Protein AF-A0AAW3BGH2-F1 (afdb_monomer_lite)

Secondary structure (DSSP, 8-state):
---HHHHHHHHHHHHHHT-SS--PPP-TTSSHHHHHTGGGTTSSS-----------GGGHHHHHHHHHHHHHHHT-----------HHHHHHHHHHHHHHHHHHHHHHHHHHHHHHHHHHHHHHHHHHHHHHHHHHHHHHHHHHHHHHHHHHHHHHHHHHHHHHHHHTT-GGG-SSS----EEEEEEEE-STTGGGT--EEEEEEEEPTTSPEEEEEEEEEEEE--S--S--S-GGGGTT--EEEEEEEEEEES--GGG-EEEEEEEEETT-TT--EEEPPPB-S-SS-EEEEEEEEEE-S--HHHHHHHHHS--EEEEEEEE--

pLDDT: mean 76.0, std 13.67, range [37.44, 95.5]

InterPro domains:
  IPR000008 C2 domain [PF00168] (246-311)
  IPR001752 Kinesin motor domain [PF00225] (1-76)
  IPR001752 Kinesin motor domain [PS50067] (1-76)
  IPR027417 P-loop containing nucleoside triphosphate hydrolase [SSF52540] (1-109)
  IPR027640 Kinesin-like protein [PTHR47968] (2-153)
  IPR035892 C2 domain superfamily [SSF49562] (239-303)
  IPR036961 Kinesin motor domain superfamily [G3DSA:3.40.850.10] (1-116)

Foldseek 3Di:
DDDPQVVLLQVQLQVQLPPPPDDDDRCLPSDPNSVVCVCVFQHADDDDDDQDADPDPVCVVVRVVSVVSVVSSVSTDYDHDPPDPPVVVVVVVVVVVVVVVVVVVVVVVVVVVVVVVVVVVVVVVVVVVVVVVVVVVVVVVVVVVVVVVVVVVVVVVVVVVVVVCVVVVVPPPPPDDDDFDKFKFKDFDFCQQVLQQDWDKDWTFTAGPVRDTDPKTWIKIKGWPDPDPDRHPDSQVCAFHKTKMKIWGFWMAQAPQQFQAFKKKKKFWPPDPVGDIDIFHTDGRDRTDTRGDMDMDMGGRDHPVNSVCRNPDTTMMMIIITGGD

Organism: NCBI:txid5678

Sequence (325 aa):
KINHSLLMLGRALNSFSERKGSDVFISLRESKLTRLLSESFGGNSKTWMLATVSPTAFNLTESISTMDYATNAMAITNKAKVNSMKSLELKELKAAVARLEKQLENLAIVRGAKELDVAGLQEERDALRLAVLTARSQDAASERLRSTLQHIQLGNIALRRRVEAAEKRMIWSLDNEASFLFYKGRCAISLRRVLRGEKRAYRLALLAENGQLTPSTLNVELFSLSKDVTARKDPMELVGQSIRFYLRVVGAEDLPPQFCRHSFCKLSLLFDQDNHYFTTSTAEDTTSPRWNLVKQFELPHLSPEVISHFSTHRLFTFEVFGFST

Structure (mmCIF, N/CA/C/O backbone):
data_AF-A0AAW3BGH2-F1
#
_entry.id   AF-A0AAW3BGH2-F1
#
loop_
_atom_site.group_PDB
_atom_site.id
_atom_site.type_symbol
_atom_site.label_atom_id
_atom_site.label_alt_id
_atom_site.label_comp_id
_atom_site.label_asym_id
_atom_site.label_entity_id
_atom_site.label_seq_id
_atom_site.pdbx_PDB_ins_code
_atom_site.Cartn_x
_atom_site.Cartn_y
_atom_site.Cartn_z
_atom_site.occupancy
_atom_site.B_iso_or_equiv
_atom_site.auth_seq_id
_atom_site.auth_comp_id
_atom_site.auth_asym_id
_atom_site.auth_atom_id
_atom_site.pdbx_PDB_model_num
ATOM 1 N N . LYS A 1 1 ? 3.049 -13.724 54.851 1.00 47.62 1 LYS A N 1
ATOM 2 C CA . LYS A 1 1 ? 2.869 -12.934 53.602 1.00 47.62 1 LYS A CA 1
ATOM 3 C C . LYS A 1 1 ? 1.390 -12.582 53.487 1.00 47.62 1 LYS A C 1
ATOM 5 O O . LYS A 1 1 ? 0.585 -13.498 53.550 1.00 47.62 1 LYS A O 1
ATOM 10 N N . ILE A 1 2 ? 1.039 -11.297 53.397 1.00 62.56 2 ILE A N 1
ATOM 11 C CA . ILE A 1 2 ? -0.362 -10.845 53.322 1.00 62.56 2 ILE A CA 1
ATOM 12 C C . ILE A 1 2 ? -0.905 -11.104 51.910 1.00 62.56 2 ILE A C 1
ATOM 14 O O . ILE A 1 2 ? -0.200 -10.879 50.926 1.00 62.56 2 ILE A O 1
ATOM 18 N N . ASN A 1 3 ? -2.151 -11.573 51.805 1.00 81.38 3 ASN A N 1
ATOM 19 C CA . ASN A 1 3 ? -2.836 -11.722 50.522 1.00 81.38 3 ASN A CA 1
ATOM 20 C C . ASN A 1 3 ? -3.002 -10.350 49.853 1.00 81.38 3 ASN A C 1
ATOM 22 O O . ASN A 1 3 ? -3.660 -9.462 50.393 1.00 81.38 3 ASN A O 1
ATOM 26 N N . HIS A 1 4 ? -2.445 -10.190 48.652 1.00 83.06 4 HIS A N 1
ATOM 27 C CA . HIS A 1 4 ? -2.524 -8.947 47.876 1.00 83.06 4 HIS A CA 1
ATOM 28 C C . HIS A 1 4 ? -3.973 -8.473 47.662 1.00 83.06 4 HIS A C 1
ATOM 30 O O . HIS A 1 4 ? -4.259 -7.283 47.745 1.00 83.06 4 HIS A O 1
ATOM 36 N N . SER A 1 5 ? -4.908 -9.404 47.459 1.00 84.50 5 SER A N 1
ATOM 37 C CA . SER A 1 5 ? -6.332 -9.097 47.301 1.00 84.50 5 SER A CA 1
ATOM 38 C C . SER A 1 5 ? -6.962 -8.471 48.547 1.00 84.50 5 SER A C 1
ATOM 40 O O . SER A 1 5 ? -7.752 -7.543 48.400 1.00 84.50 5 SER A O 1
ATOM 42 N N . LEU A 1 6 ? -6.603 -8.943 49.746 1.00 82.69 6 LEU A N 1
ATOM 43 C CA . LEU A 1 6 ? -7.091 -8.402 51.020 1.00 82.69 6 LEU A CA 1
ATOM 44 C C . LEU A 1 6 ? -6.461 -7.042 51.327 1.00 82.69 6 LEU A C 1
ATOM 46 O O . LEU A 1 6 ? -7.155 -6.133 51.764 1.00 82.69 6 LEU A O 1
ATOM 50 N N . LEU A 1 7 ? -5.173 -6.869 51.018 1.00 85.31 7 LEU A N 1
ATOM 51 C CA . LEU A 1 7 ? -4.505 -5.575 51.167 1.00 85.31 7 LEU A CA 1
ATOM 52 C C . LEU A 1 7 ? -5.162 -4.498 50.289 1.00 85.31 7 LEU A C 1
ATOM 54 O O . LEU A 1 7 ? -5.419 -3.390 50.757 1.00 85.31 7 LEU A O 1
ATOM 58 N N . MET A 1 8 ? -5.453 -4.825 49.025 1.00 85.75 8 MET A N 1
ATOM 59 C CA . MET A 1 8 ? -6.107 -3.889 48.105 1.00 85.75 8 MET A CA 1
ATOM 60 C C . MET A 1 8 ? -7.562 -3.622 48.472 1.00 85.75 8 MET A C 1
ATOM 62 O O . MET A 1 8 ? -8.031 -2.496 48.319 1.00 85.75 8 MET A O 1
ATOM 66 N N . LEU A 1 9 ? -8.262 -4.621 49.010 1.00 85.25 9 LEU A N 1
ATOM 67 C CA . LEU A 1 9 ? -9.594 -4.424 49.568 1.00 85.25 9 LEU A CA 1
ATOM 68 C C . LEU A 1 9 ? -9.549 -3.437 50.749 1.00 85.25 9 LEU A C 1
ATOM 70 O O . LEU A 1 9 ? -10.375 -2.533 50.799 1.00 85.25 9 LEU A O 1
ATOM 74 N N . GLY A 1 10 ? -8.555 -3.541 51.636 1.00 85.25 10 GLY A N 1
ATOM 75 C CA . GLY A 1 10 ? -8.441 -2.668 52.807 1.00 85.25 10 GLY A CA 1
ATOM 76 C C . GLY A 1 10 ? -8.136 -1.230 52.430 1.00 85.25 10 GLY A C 1
ATOM 77 O O . GLY A 1 10 ? -8.761 -0.302 52.933 1.00 85.25 10 GLY A O 1
ATOM 78 N N . ARG A 1 11 ? -7.237 -1.048 51.456 1.00 84.88 11 ARG A N 1
ATOM 79 C CA . ARG A 1 11 ? -6.970 0.264 50.857 1.00 84.88 11 ARG A CA 1
ATOM 80 C C . ARG A 1 11 ? -8.225 0.862 50.236 1.00 84.88 11 ARG A C 1
ATOM 82 O O . ARG A 1 11 ? -8.528 2.018 50.501 1.00 84.88 11 ARG A O 1
ATOM 89 N N . ALA A 1 12 ? -8.972 0.073 49.461 1.00 81.94 12 ALA A N 1
ATOM 90 C CA . ALA A 1 12 ? -10.212 0.534 48.854 1.00 81.94 12 ALA A CA 1
ATOM 91 C C . ALA A 1 12 ? -11.237 0.959 49.917 1.00 81.94 12 ALA A C 1
ATOM 93 O O . ALA A 1 12 ? -11.785 2.049 49.801 1.00 81.94 12 ALA A O 1
ATOM 94 N N . LEU A 1 13 ? -11.453 0.156 50.967 1.00 84.00 13 LEU A N 1
ATOM 95 C CA . LEU A 1 13 ? -12.382 0.479 52.058 1.00 84.00 13 LEU A CA 1
ATOM 96 C C . LEU A 1 13 ? -11.996 1.760 52.799 1.00 84.00 13 LEU A C 1
ATOM 98 O O . LEU A 1 13 ? -12.854 2.618 52.979 1.00 84.00 13 LEU A O 1
ATOM 102 N N . ASN A 1 14 ? -10.721 1.926 53.158 1.00 83.69 14 ASN A N 1
ATOM 103 C CA . ASN A 1 14 ? -10.240 3.138 53.829 1.00 83.69 14 ASN A CA 1
ATOM 104 C C . ASN A 1 14 ? -10.443 4.375 52.942 1.00 83.69 14 ASN A C 1
ATOM 106 O O . ASN A 1 14 ? -10.939 5.410 53.384 1.00 83.69 14 ASN A O 1
ATOM 110 N N . SER A 1 15 ? -10.147 4.246 51.646 1.00 82.06 15 SER A N 1
ATOM 111 C CA . SER A 1 15 ? -10.418 5.307 50.678 1.00 82.06 15 SER A CA 1
ATOM 112 C C . SER A 1 15 ? -11.913 5.582 50.493 1.00 82.06 15 SER A C 1
ATOM 114 O O . SER A 1 15 ? -12.271 6.694 50.119 1.00 82.06 15 SER A O 1
ATOM 116 N N . PHE A 1 16 ? -12.799 4.604 50.707 1.00 77.94 16 PHE A N 1
ATOM 117 C CA . PHE A 1 16 ? -14.246 4.824 50.678 1.00 77.94 16 PHE A CA 1
ATOM 118 C C . PHE A 1 16 ? -14.765 5.461 51.974 1.00 77.94 16 PHE A C 1
ATOM 120 O O . PHE A 1 16 ? -15.653 6.305 51.893 1.00 77.94 16 PHE A O 1
ATOM 127 N N . SER A 1 17 ? -14.213 5.123 53.143 1.00 75.88 17 SER A N 1
ATOM 128 C CA . SER A 1 17 ? -14.612 5.718 54.427 1.00 75.88 17 SER A CA 1
ATOM 129 C C . SER A 1 17 ? -14.167 7.176 54.575 1.00 75.88 17 SER A C 1
ATOM 131 O O . SER A 1 17 ? -14.874 7.983 55.175 1.00 75.88 17 SER A O 1
ATOM 133 N N . GLU A 1 18 ? -13.020 7.544 53.995 1.00 73.31 18 GLU A N 1
ATOM 134 C CA . GLU A 1 18 ? -12.507 8.924 54.000 1.00 73.31 18 GLU A CA 1
ATOM 135 C C . GLU A 1 18 ? -13.286 9.862 53.057 1.00 73.31 18 GLU A C 1
ATOM 137 O O . GLU A 1 18 ? -13.203 11.088 53.178 1.00 73.31 18 GLU A O 1
ATOM 142 N N . ARG A 1 19 ? -14.115 9.316 52.153 1.00 67.69 19 ARG A N 1
ATOM 143 C CA . ARG A 1 19 ? -14.983 10.091 51.254 1.00 67.69 19 ARG A CA 1
ATOM 144 C C . ARG A 1 19 ? -16.199 10.649 51.979 1.00 67.69 19 ARG A C 1
ATOM 146 O O . ARG A 1 19 ? -17.338 10.265 51.728 1.00 67.69 19 ARG A O 1
ATOM 153 N N . LYS A 1 20 ? -15.983 11.686 52.779 1.00 58.38 20 LYS A N 1
ATOM 154 C CA . LYS A 1 20 ? -17.044 12.632 53.153 1.00 58.38 20 LYS A CA 1
ATOM 155 C C . LYS A 1 20 ? -17.298 13.648 52.023 1.00 58.38 20 LYS A C 1
ATOM 157 O O . LYS A 1 20 ? -17.249 14.849 52.250 1.00 58.38 20 LYS A O 1
ATOM 162 N N . GLY A 1 21 ? -17.555 13.169 50.798 1.00 56.16 21 GLY A N 1
ATOM 163 C CA . GLY A 1 21 ? -18.112 13.996 49.714 1.00 56.16 21 GLY A CA 1
ATOM 164 C C . GLY A 1 21 ? -17.175 14.521 48.613 1.00 56.16 21 GLY A C 1
ATOM 165 O O . GLY A 1 21 ? -17.631 15.352 47.833 1.00 56.16 21 GLY A O 1
ATOM 166 N N . SER A 1 22 ? -15.923 14.058 48.485 1.00 55.47 22 SER A N 1
ATOM 167 C CA . SER A 1 22 ? -15.048 14.415 47.349 1.00 55.47 22 SER A CA 1
ATOM 168 C C . SER A 1 22 ? -14.809 13.250 46.377 1.00 55.47 22 SER A C 1
ATOM 170 O O . SER A 1 22 ? -14.721 12.078 46.762 1.00 55.47 22 SER A O 1
ATOM 172 N N . ASP A 1 23 ? -14.718 13.583 45.088 1.00 57.09 23 ASP A N 1
ATOM 173 C CA . ASP A 1 23 ? -14.563 12.643 43.974 1.00 57.09 23 ASP A CA 1
ATOM 174 C C . ASP A 1 23 ? -13.088 12.251 43.777 1.00 57.09 23 ASP A C 1
ATOM 176 O O . ASP A 1 23 ? -12.447 12.558 42.776 1.00 57.09 23 ASP A O 1
ATOM 180 N N . VAL A 1 24 ? 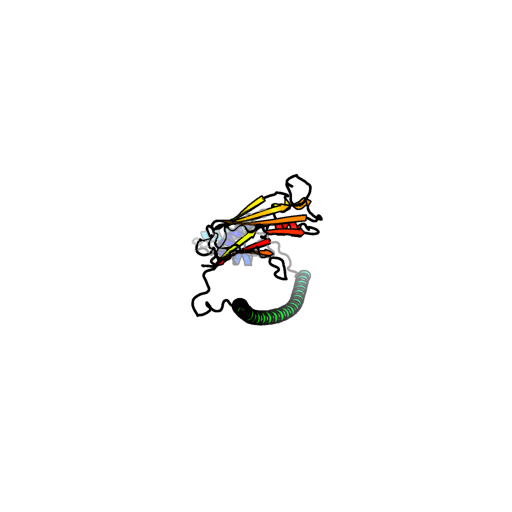-12.499 11.606 44.787 1.00 62.00 24 VAL A N 1
ATOM 181 C CA . VAL A 1 24 ? -11.188 10.953 44.633 1.00 62.00 24 VAL A CA 1
ATOM 182 C C . VAL A 1 24 ? -11.347 9.789 43.637 1.00 62.00 24 VAL A C 1
ATOM 184 O O . VAL A 1 24 ? -12.445 9.275 43.438 1.00 62.00 24 VAL A O 1
ATOM 187 N N . PHE A 1 25 ? -10.296 9.314 42.980 1.00 63.00 25 PHE A N 1
ATOM 188 C CA . PHE A 1 25 ? -10.361 8.098 42.158 1.00 63.00 25 PHE A CA 1
ATOM 189 C C . PHE A 1 25 ? -9.955 6.883 43.010 1.00 63.00 25 PHE A C 1
ATOM 191 O O . PHE A 1 25 ? -8.852 6.870 43.547 1.00 63.00 25 PHE A O 1
ATOM 198 N N . ILE A 1 26 ? -10.821 5.868 43.176 1.00 68.50 26 ILE A N 1
ATOM 199 C CA . ILE A 1 26 ? -10.426 4.588 43.806 1.00 68.50 26 ILE A CA 1
ATOM 200 C C . ILE A 1 26 ? -10.135 3.563 42.713 1.00 68.50 26 ILE A C 1
ATOM 202 O O . ILE A 1 26 ? -11.017 3.162 41.950 1.00 68.50 26 ILE A O 1
ATOM 206 N N . SER A 1 27 ? -8.902 3.067 42.704 1.00 69.69 27 SER A N 1
ATOM 207 C CA . SER A 1 27 ? -8.435 2.013 41.807 1.00 69.69 27 SER A CA 1
ATOM 208 C C . SER A 1 27 ? -8.930 0.621 42.232 1.00 69.69 27 SER A C 1
ATOM 210 O O . SER A 1 27 ? -8.155 -0.239 42.637 1.00 69.69 27 SER A O 1
ATOM 212 N N . LEU A 1 28 ? -10.221 0.322 42.047 1.00 77.12 28 LEU A N 1
ATOM 213 C CA . LEU A 1 28 ? -10.776 -1.036 42.244 1.00 77.12 28 LEU A CA 1
ATOM 214 C C . LEU A 1 28 ? -10.234 -2.082 41.243 1.00 77.12 28 LEU A C 1
ATOM 216 O O . LEU A 1 28 ? -10.571 -3.264 41.324 1.00 77.12 28 LEU A O 1
ATOM 220 N N . ARG A 1 29 ? -9.382 -1.666 40.297 1.00 81.69 29 ARG A N 1
ATOM 221 C CA . ARG A 1 29 ? -8.793 -2.510 39.247 1.00 81.69 29 ARG A CA 1
ATOM 222 C C . ARG A 1 29 ? -7.509 -3.231 39.664 1.00 81.69 29 ARG A C 1
ATOM 224 O O . ARG A 1 29 ? -7.077 -4.110 38.926 1.00 81.69 29 ARG A O 1
ATOM 231 N N . GLU A 1 30 ? -6.919 -2.885 40.808 1.00 80.06 30 GLU A N 1
ATOM 232 C CA . GLU A 1 30 ? -5.628 -3.441 41.248 1.00 80.06 30 GLU A CA 1
ATOM 233 C C . GLU A 1 30 ? -5.716 -4.915 41.680 1.00 80.06 30 GLU A C 1
ATOM 235 O O . GLU A 1 30 ? -4.726 -5.638 41.628 1.00 80.06 30 GLU A O 1
ATOM 240 N N . SER A 1 31 ? -6.909 -5.407 42.036 1.00 87.88 31 SER A N 1
ATOM 241 C CA . SER A 1 31 ? -7.157 -6.806 42.399 1.00 87.88 31 SER A CA 1
ATOM 242 C C . SER A 1 31 ? -8.369 -7.374 41.651 1.00 87.88 31 SER A C 1
ATOM 244 O O . SER A 1 31 ? -9.366 -6.693 41.410 1.00 87.88 31 SER A O 1
ATOM 246 N N . LYS A 1 32 ? -8.318 -8.669 41.303 1.00 87.00 32 LYS A N 1
ATOM 247 C CA . LYS A 1 32 ? -9.474 -9.383 40.724 1.00 87.00 32 LYS A CA 1
ATOM 248 C C . LYS A 1 32 ? -10.683 -9.353 41.667 1.00 87.00 32 LYS A C 1
ATOM 250 O O . LYS A 1 32 ? -11.806 -9.184 41.205 1.00 87.00 32 LYS A O 1
ATOM 255 N N . LEU A 1 33 ? -10.450 -9.477 42.977 1.00 86.62 33 LEU A N 1
ATOM 256 C CA . LEU A 1 33 ? -11.507 -9.487 43.993 1.00 86.62 33 LEU A CA 1
ATOM 257 C C . LEU A 1 33 ? -12.198 -8.121 44.085 1.00 86.62 33 LEU A C 1
ATOM 259 O O . LEU A 1 33 ? -13.421 -8.053 44.049 1.00 86.62 33 LEU A O 1
ATOM 263 N N . THR A 1 34 ? -11.427 -7.032 44.125 1.00 86.81 34 THR A N 1
ATOM 264 C CA . THR A 1 34 ? -11.969 -5.661 44.171 1.00 86.81 34 THR A CA 1
ATOM 265 C C . THR A 1 34 ? -12.701 -5.289 42.883 1.00 86.81 34 THR A C 1
ATOM 267 O O . THR A 1 34 ? -13.645 -4.508 42.923 1.00 86.81 34 THR A O 1
ATOM 270 N N . ARG A 1 35 ? -12.311 -5.884 41.746 1.00 87.75 35 ARG A N 1
ATOM 271 C CA . ARG A 1 35 ? -12.971 -5.683 40.451 1.00 87.75 35 ARG A CA 1
ATOM 272 C C . ARG A 1 35 ? -14.304 -6.418 40.349 1.00 87.75 35 ARG A C 1
ATOM 274 O O . ARG A 1 35 ? -15.233 -5.880 39.768 1.00 87.75 35 ARG A O 1
ATOM 281 N N . LEU A 1 36 ? -14.402 -7.624 40.904 1.00 88.00 36 LEU A N 1
ATOM 282 C CA . LEU A 1 36 ? -15.677 -8.344 40.989 1.00 88.00 36 LEU A CA 1
ATOM 283 C C . LEU A 1 36 ? -16.629 -7.679 41.987 1.00 88.00 36 LEU A C 1
ATOM 285 O O . LEU A 1 36 ? -17.826 -7.594 41.740 1.00 88.00 36 LEU A O 1
ATOM 289 N N . LEU A 1 37 ? -16.092 -7.169 43.095 1.00 87.31 37 LEU A N 1
ATOM 290 C CA . LEU A 1 37 ? -16.868 -6.497 44.134 1.00 87.31 37 LEU A CA 1
ATOM 291 C C . LEU A 1 37 ? -17.041 -4.994 43.889 1.00 87.31 37 LEU A C 1
ATOM 293 O O . LEU A 1 37 ? -17.489 -4.285 44.787 1.00 87.31 37 LEU A O 1
ATOM 297 N N . SER A 1 38 ? -16.722 -4.480 42.700 1.00 86.12 38 SER A N 1
ATOM 298 C CA . SER A 1 38 ? -16.773 -3.037 42.452 1.00 86.12 38 SER A CA 1
ATOM 299 C C . SER A 1 38 ? -18.175 -2.459 42.617 1.00 86.12 38 SER A C 1
ATOM 301 O O . SER A 1 38 ? -18.332 -1.341 43.089 1.00 86.12 38 SER A O 1
ATOM 303 N N . GLU A 1 39 ? -19.206 -3.235 42.281 1.00 85.75 39 GLU A N 1
ATOM 304 C CA . GLU A 1 39 ? -20.598 -2.829 42.497 1.00 85.75 39 GLU A CA 1
ATOM 305 C C . GLU A 1 39 ? -21.024 -2.918 43.968 1.00 85.75 39 GLU A C 1
ATOM 307 O O . GLU A 1 39 ? -21.989 -2.271 44.372 1.00 85.75 39 GLU A O 1
ATOM 312 N N . SER A 1 40 ? -20.294 -3.690 44.780 1.00 87.38 40 SER A N 1
ATOM 313 C CA . SER A 1 40 ? -20.575 -3.888 46.205 1.00 87.38 40 SER A CA 1
ATOM 314 C C . SER A 1 40 ? -20.071 -2.744 47.089 1.00 87.38 40 SER A C 1
ATOM 316 O O . SER A 1 40 ? -20.553 -2.628 48.215 1.00 87.38 40 SER A O 1
ATOM 318 N N . PHE A 1 41 ? -19.168 -1.892 46.588 1.00 81.56 41 PHE A N 1
ATOM 319 C CA . PHE A 1 41 ? -18.604 -0.740 47.303 1.00 81.56 41 PHE A CA 1
ATOM 320 C C . PHE A 1 41 ? -18.896 0.564 46.544 1.00 81.56 41 PHE A C 1
ATOM 322 O O . PHE A 1 41 ? -18.206 0.912 45.591 1.00 81.56 41 PHE A O 1
ATOM 329 N N . GLY A 1 42 ? -19.951 1.278 46.940 1.00 77.25 42 GLY A N 1
ATOM 330 C CA . GLY A 1 42 ? -20.396 2.534 46.322 1.00 77.25 42 GLY A CA 1
ATOM 331 C C . GLY A 1 42 ? -21.208 2.374 45.029 1.00 77.25 42 GLY A C 1
ATOM 332 O O . GLY A 1 42 ? -21.533 3.370 44.383 1.00 77.25 42 GLY A O 1
ATOM 333 N N . GLY A 1 43 ? -21.540 1.139 44.641 1.00 85.06 43 GLY A N 1
ATOM 334 C CA . GLY A 1 43 ? -22.245 0.819 43.401 1.00 85.06 43 GLY A CA 1
ATOM 335 C C . GLY A 1 43 ? -23.710 0.415 43.587 1.00 85.06 43 GLY A C 1
ATOM 336 O O . GLY A 1 43 ? -24.387 0.795 44.548 1.00 85.06 43 GLY A O 1
ATOM 337 N N . ASN A 1 44 ? -24.206 -0.355 42.618 1.00 88.31 44 ASN A N 1
ATOM 338 C CA . ASN A 1 44 ? -25.577 -0.845 42.558 1.00 88.31 44 ASN A CA 1
ATOM 339 C C . ASN A 1 44 ? -25.709 -2.244 43.191 1.00 88.31 44 ASN A C 1
ATOM 341 O O . ASN A 1 44 ? -25.921 -3.235 42.498 1.00 88.31 44 ASN A O 1
ATOM 345 N N . SER A 1 45 ? -25.568 -2.331 44.514 1.00 89.50 45 SER A N 1
ATOM 346 C CA . SER A 1 45 ? -25.719 -3.593 45.247 1.00 89.50 45 SER A CA 1
ATOM 347 C C . SER A 1 45 ? -26.159 -3.364 46.693 1.00 89.50 45 SER A C 1
ATOM 349 O O . SER A 1 45 ? -25.820 -2.349 47.308 1.00 89.50 45 SER A O 1
ATOM 351 N N . LYS A 1 46 ? -26.899 -4.326 47.254 1.00 90.44 46 LYS A N 1
ATOM 352 C CA . LYS A 1 46 ? -27.185 -4.404 48.693 1.00 90.44 46 LYS A CA 1
ATOM 353 C C . LYS A 1 46 ? -26.139 -5.306 49.346 1.00 90.44 46 LYS A C 1
ATOM 355 O O . LYS A 1 46 ? -26.268 -6.527 49.314 1.00 90.44 46 LYS A O 1
ATOM 360 N N . THR A 1 47 ? -25.109 -4.695 49.919 1.00 89.94 47 THR A N 1
ATOM 361 C CA . THR A 1 47 ? -23.943 -5.410 50.453 1.00 89.94 47 THR A CA 1
ATOM 362 C C . THR A 1 47 ? -24.050 -5.596 51.962 1.00 89.94 47 THR A C 1
ATOM 364 O O . THR A 1 47 ? -24.397 -4.659 52.674 1.00 89.94 47 THR A O 1
ATOM 367 N N . TRP A 1 48 ? -23.692 -6.788 52.442 1.00 89.88 48 TRP A N 1
ATOM 368 C CA . TRP A 1 48 ? -23.541 -7.101 53.863 1.00 89.88 48 TRP A CA 1
ATOM 369 C C . TRP A 1 48 ? -22.136 -7.641 54.105 1.00 89.88 48 TRP A C 1
ATOM 371 O O . TRP A 1 48 ? -21.668 -8.502 53.360 1.00 89.88 48 TRP A O 1
ATOM 381 N N . MET A 1 49 ? -21.470 -7.146 55.144 1.00 89.69 49 MET A N 1
ATOM 382 C CA . MET A 1 49 ? -20.184 -7.670 55.593 1.00 89.69 49 MET A CA 1
ATOM 383 C C . MET A 1 49 ? -20.375 -8.343 56.951 1.00 89.69 49 MET A C 1
ATOM 385 O O . MET A 1 49 ? -20.846 -7.712 57.893 1.00 89.69 49 MET A O 1
ATOM 389 N N . LEU A 1 50 ? -19.992 -9.617 57.048 1.00 93.06 50 LEU A N 1
ATOM 390 C CA . LEU A 1 50 ? -19.963 -10.350 58.309 1.00 93.06 50 LEU A CA 1
ATOM 391 C C . LEU A 1 50 ? -18.523 -10.418 58.820 1.00 93.06 50 LEU A C 1
ATOM 393 O O . LEU A 1 50 ? -17.672 -11.057 58.204 1.00 93.06 50 LEU A O 1
ATOM 397 N N . ALA A 1 51 ? -18.262 -9.760 59.946 1.00 92.75 51 ALA A N 1
ATOM 398 C CA . ALA A 1 51 ? -16.976 -9.796 60.627 1.00 92.75 51 ALA A CA 1
ATOM 399 C C . ALA A 1 51 ? -16.991 -10.882 61.711 1.00 92.75 51 ALA A C 1
ATOM 401 O O . ALA A 1 51 ? -17.664 -10.745 62.731 1.00 92.75 51 ALA A O 1
ATOM 402 N N . THR A 1 52 ? -16.266 -11.976 61.487 1.00 93.38 52 THR A N 1
ATOM 403 C CA . THR A 1 52 ? -16.138 -13.073 62.455 1.00 93.38 52 THR A CA 1
ATOM 404 C C . THR A 1 52 ? -14.886 -12.871 63.299 1.00 93.38 52 THR A C 1
ATOM 406 O O . THR A 1 52 ? -13.781 -12.868 62.759 1.00 93.38 52 THR A O 1
ATOM 409 N N . VAL A 1 53 ? -15.046 -12.730 64.614 1.00 94.25 53 VAL A N 1
ATOM 410 C CA . VAL A 1 53 ? -13.944 -12.496 65.561 1.00 94.25 53 VAL A CA 1
ATOM 411 C C . VAL A 1 53 ? -13.869 -13.605 66.607 1.00 94.25 53 VAL A C 1
ATOM 413 O O . VAL A 1 53 ? -14.874 -14.236 66.934 1.00 94.25 53 VAL A O 1
ATOM 416 N N . SER A 1 54 ? -12.669 -13.848 67.136 1.00 94.31 54 SER A N 1
ATOM 417 C CA . SER A 1 54 ? -12.437 -14.815 68.213 1.00 94.31 54 SER A CA 1
ATOM 418 C C . SER A 1 54 ? -12.321 -14.088 69.560 1.00 94.31 54 SER A C 1
ATOM 420 O O . SER A 1 54 ? -11.611 -13.081 69.630 1.00 94.31 54 SER A O 1
ATOM 422 N N . PRO A 1 55 ? -12.957 -14.588 70.639 1.00 90.81 55 PRO A N 1
ATOM 423 C CA . PRO A 1 55 ? -12.889 -13.966 71.965 1.00 90.81 55 PRO A CA 1
ATOM 424 C C . PRO A 1 55 ? -11.590 -14.282 72.733 1.00 90.81 55 PRO A C 1
ATOM 426 O O . PRO A 1 55 ? -11.426 -13.857 73.873 1.00 90.81 55 PRO A O 1
ATOM 429 N N . THR A 1 56 ? -10.664 -15.056 72.160 1.00 93.88 56 THR A N 1
ATOM 430 C CA . THR A 1 56 ? -9.431 -15.477 72.840 1.00 93.88 56 THR A CA 1
ATOM 431 C C . THR A 1 56 ? -8.395 -14.349 72.885 1.00 93.88 56 THR A C 1
ATOM 433 O O . THR A 1 56 ? -8.094 -13.746 71.858 1.00 93.88 56 THR A O 1
ATOM 436 N N . ALA A 1 57 ? -7.764 -14.134 74.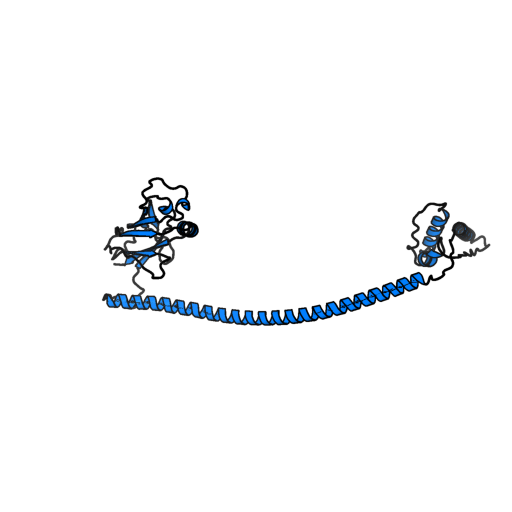047 1.00 89.25 57 ALA A N 1
ATOM 437 C CA . ALA A 1 57 ? -6.756 -13.083 74.254 1.00 89.25 57 ALA A CA 1
ATOM 438 C C . ALA A 1 57 ? -5.558 -13.162 73.286 1.00 89.25 57 ALA A C 1
ATOM 440 O O . ALA A 1 57 ? -5.010 -12.135 72.898 1.00 89.25 57 ALA A O 1
ATOM 441 N N . PHE A 1 58 ? -5.185 -14.366 72.842 1.00 93.06 58 PHE A N 1
ATOM 442 C CA . PHE A 1 58 ? -4.122 -14.570 71.851 1.00 93.06 58 PHE A CA 1
ATOM 443 C C . PHE A 1 58 ? -4.431 -13.918 70.490 1.00 93.06 58 PHE A C 1
ATOM 445 O O . PHE A 1 58 ? -3.525 -13.453 69.808 1.00 93.06 58 PHE A O 1
ATOM 452 N N . ASN A 1 59 ? -5.711 -13.838 70.114 1.00 92.44 59 ASN A N 1
ATOM 453 C CA . ASN A 1 59 ? -6.160 -13.296 68.830 1.00 92.44 59 ASN A CA 1
ATOM 454 C C . ASN A 1 59 ? -6.576 -11.822 68.920 1.00 92.44 59 ASN A C 1
ATOM 456 O O . ASN A 1 59 ? -7.135 -11.294 67.961 1.00 92.44 59 ASN A O 1
ATOM 460 N N . LEU A 1 60 ? -6.326 -11.150 70.050 1.00 92.44 60 LEU A N 1
ATOM 461 C CA . LEU A 1 60 ? -6.821 -9.795 70.301 1.00 92.44 60 LEU A CA 1
ATOM 462 C C . LEU A 1 60 ? -6.422 -8.811 69.188 1.00 92.44 60 LEU A C 1
ATOM 464 O O . LEU A 1 60 ? -7.265 -8.058 68.710 1.00 92.44 60 LEU A O 1
ATOM 468 N N . THR A 1 61 ? -5.174 -8.868 68.718 1.00 92.12 61 THR A N 1
ATOM 469 C CA . THR A 1 61 ? -4.652 -7.989 67.657 1.00 92.12 61 THR A CA 1
ATOM 470 C C . THR A 1 61 ? -5.382 -8.163 66.318 1.00 92.12 61 THR A C 1
ATOM 472 O O . THR A 1 61 ? -5.712 -7.181 65.650 1.00 92.12 61 THR A O 1
ATOM 475 N N . GLU A 1 62 ? -5.676 -9.404 65.927 1.00 89.88 62 GLU A N 1
ATOM 476 C CA . GLU A 1 62 ? -6.395 -9.713 64.680 1.00 89.88 62 GLU A CA 1
ATOM 477 C C . GLU A 1 62 ? -7.896 -9.414 64.807 1.00 89.88 62 GLU A C 1
ATOM 479 O O . GLU A 1 62 ? -8.522 -8.922 63.865 1.00 89.88 62 GLU A O 1
ATOM 484 N N . SER A 1 63 ? -8.475 -9.643 65.992 1.00 93.69 63 SER A N 1
ATOM 485 C CA . SER A 1 63 ? -9.860 -9.273 66.298 1.00 93.69 63 SER A CA 1
ATOM 486 C C . SER A 1 63 ? -10.065 -7.758 66.201 1.00 93.69 63 SER A C 1
ATOM 488 O O . SER A 1 63 ? -11.026 -7.328 65.565 1.00 93.69 63 SER A O 1
ATOM 490 N N . ILE A 1 64 ? -9.139 -6.948 66.733 1.00 91.75 64 ILE A N 1
ATOM 491 C CA . ILE A 1 64 ? -9.168 -5.481 66.586 1.00 91.75 64 ILE A CA 1
ATOM 492 C C . ILE A 1 64 ? -9.056 -5.094 65.106 1.00 91.75 64 ILE A C 1
ATOM 494 O O . ILE A 1 64 ? -9.915 -4.379 64.598 1.00 91.75 64 ILE A O 1
ATOM 498 N N . SER A 1 65 ? -8.081 -5.657 64.382 1.00 89.50 65 SER A N 1
ATOM 499 C CA . SER A 1 65 ? -7.888 -5.375 62.950 1.00 89.50 65 SER A CA 1
ATOM 500 C C . SER A 1 65 ? -9.137 -5.695 62.114 1.00 89.50 65 SER A C 1
ATOM 502 O O . SER A 1 65 ? -9.488 -4.955 61.195 1.00 89.50 65 SER A O 1
ATOM 504 N N . THR A 1 66 ? -9.849 -6.776 62.448 1.00 91.62 66 THR A N 1
ATOM 505 C CA . THR A 1 66 ? -11.102 -7.174 61.785 1.00 91.62 66 THR A CA 1
ATOM 506 C C . THR A 1 66 ? -12.252 -6.211 62.104 1.00 91.62 66 THR A C 1
ATOM 508 O O . THR A 1 66 ? -13.050 -5.894 61.219 1.00 91.62 66 THR A O 1
ATOM 511 N N . MET A 1 67 ? -12.342 -5.722 63.345 1.00 90.69 67 MET A N 1
ATOM 512 C CA . MET A 1 67 ? -13.353 -4.738 63.755 1.00 90.69 67 MET A CA 1
ATOM 513 C C . MET A 1 67 ? -13.120 -3.367 63.111 1.00 90.69 67 MET A C 1
ATOM 515 O O . MET A 1 67 ? -14.081 -2.751 62.647 1.00 90.69 67 MET A O 1
ATOM 519 N N . ASP A 1 68 ? -11.868 -2.920 63.001 1.00 89.06 68 ASP A N 1
ATOM 520 C CA . ASP A 1 68 ? -11.519 -1.684 62.289 1.00 89.06 68 ASP A CA 1
ATOM 521 C C . ASP A 1 68 ? -11.937 -1.774 60.815 1.00 89.06 68 ASP A C 1
ATOM 523 O O . ASP A 1 68 ? -12.571 -0.872 60.263 1.00 89.06 68 ASP A O 1
ATOM 527 N N . TYR A 1 69 ? -11.676 -2.926 60.194 1.00 87.94 69 TYR A N 1
ATOM 528 C CA . TYR A 1 69 ? -12.067 -3.205 58.817 1.00 87.94 69 TYR A CA 1
ATOM 529 C C . TYR A 1 69 ? -13.588 -3.161 58.612 1.00 87.94 69 TYR A C 1
ATOM 531 O O . TYR A 1 69 ? -14.080 -2.589 57.636 1.00 87.94 69 TYR A O 1
ATOM 539 N N . ALA A 1 70 ? -14.344 -3.738 59.549 1.00 90.62 70 ALA A N 1
ATOM 540 C CA . ALA A 1 70 ? -15.804 -3.716 59.537 1.00 90.62 70 ALA A CA 1
ATOM 541 C C . ALA A 1 70 ? -16.362 -2.299 59.742 1.00 90.62 70 ALA A C 1
ATOM 543 O O . ALA A 1 70 ? -17.337 -1.913 59.097 1.00 90.62 70 ALA A O 1
ATOM 544 N N . THR A 1 71 ? -15.713 -1.508 60.597 1.00 88.56 71 THR A N 1
ATOM 545 C CA . THR A 1 71 ? -16.086 -0.115 60.865 1.00 88.56 71 THR A CA 1
ATOM 546 C C . THR A 1 71 ? -15.920 0.744 59.611 1.00 88.56 71 THR A C 1
ATOM 548 O O . THR A 1 71 ? -16.837 1.478 59.241 1.00 88.56 71 THR A O 1
ATOM 551 N N . ASN A 1 72 ? -14.810 0.584 58.884 1.00 86.12 72 ASN A N 1
ATOM 552 C CA . ASN A 1 72 ? -14.585 1.300 57.624 1.00 86.12 72 ASN A CA 1
ATOM 553 C C . ASN A 1 72 ? -15.579 0.875 56.535 1.00 86.12 72 ASN A C 1
ATOM 555 O O . ASN A 1 72 ? -16.065 1.715 55.779 1.00 86.12 72 ASN A O 1
ATOM 559 N N . ALA A 1 73 ? -15.945 -0.409 56.483 1.00 87.00 73 ALA A N 1
ATOM 560 C CA . ALA A 1 73 ? -16.965 -0.898 55.558 1.00 87.00 73 ALA A CA 1
ATOM 561 C C . ALA A 1 73 ? -18.367 -0.332 55.852 1.00 87.00 73 ALA A C 1
ATOM 563 O O . ALA A 1 73 ? -19.133 -0.096 54.919 1.00 87.00 73 ALA A O 1
ATOM 564 N N . MET A 1 74 ? -18.695 -0.064 57.120 1.00 86.31 74 MET A N 1
ATOM 565 C CA . MET A 1 74 ? -19.981 0.522 57.521 1.00 86.31 74 MET A CA 1
ATOM 566 C C . MET A 1 74 ? -20.161 1.967 57.032 1.00 86.31 74 MET A C 1
ATOM 568 O O . MET A 1 74 ? -21.286 2.404 56.800 1.00 86.31 74 MET A O 1
ATOM 572 N N . ALA A 1 75 ? -19.065 2.705 56.835 1.00 82.75 75 ALA A N 1
ATOM 573 C CA . ALA A 1 75 ? -19.102 4.075 56.323 1.00 82.75 75 ALA A CA 1
ATOM 574 C C . ALA A 1 75 ? -19.475 4.163 54.827 1.00 82.75 75 ALA A C 1
ATOM 576 O O . ALA A 1 75 ? -19.754 5.249 54.316 1.00 82.75 75 ALA A O 1
ATOM 577 N N . ILE A 1 76 ? -19.483 3.036 54.109 1.00 84.19 76 ILE A N 1
ATOM 578 C CA . ILE A 1 76 ? -19.733 2.991 52.668 1.00 84.19 76 ILE A CA 1
ATOM 579 C C . ILE A 1 76 ? -21.234 3.005 52.395 1.00 84.19 76 ILE A C 1
ATOM 581 O O . ILE A 1 76 ? -21.984 2.153 52.864 1.00 84.19 76 ILE A O 1
ATOM 585 N N . THR A 1 77 ? -21.672 3.950 51.564 1.00 84.12 77 THR A N 1
ATOM 586 C CA . THR A 1 77 ? -23.076 4.071 51.159 1.00 84.12 77 THR A CA 1
ATOM 587 C C . THR A 1 77 ? -23.270 3.607 49.717 1.00 84.12 77 THR A C 1
ATOM 589 O O . THR A 1 77 ? -22.705 4.168 48.778 1.00 84.12 77 THR A O 1
ATOM 592 N N . ASN A 1 78 ? -24.098 2.576 49.525 1.00 86.31 78 ASN A N 1
ATOM 593 C CA . ASN A 1 78 ? -24.454 2.071 48.198 1.00 86.31 78 ASN A CA 1
ATOM 594 C C . ASN A 1 78 ? -25.767 2.678 47.704 1.00 86.31 78 ASN A C 1
ATOM 596 O O . ASN A 1 78 ? -26.705 2.891 48.473 1.00 86.31 78 ASN A O 1
ATOM 600 N N . LYS A 1 79 ? -25.865 2.891 46.389 1.00 85.94 79 LYS A N 1
ATOM 601 C CA . LYS A 1 79 ? -27.080 3.378 45.722 1.00 85.94 79 LYS A CA 1
ATOM 602 C C . LYS A 1 79 ? -27.702 2.246 44.913 1.00 85.94 79 LYS A C 1
ATOM 604 O O . LYS A 1 79 ? -27.610 2.222 43.686 1.00 85.94 79 LYS A O 1
ATOM 609 N N . ALA A 1 80 ? -28.328 1.305 45.617 1.00 87.31 80 ALA A N 1
ATOM 610 C CA . ALA A 1 80 ? -29.010 0.179 44.992 1.00 87.31 80 ALA A CA 1
ATOM 611 C C . ALA A 1 80 ? -30.236 0.647 44.185 1.00 87.31 80 ALA A C 1
ATOM 613 O O . ALA A 1 80 ? -31.079 1.402 44.671 1.00 87.31 80 ALA A O 1
ATOM 614 N N . LYS A 1 81 ? -30.337 0.170 42.949 1.00 87.12 81 LYS A N 1
ATOM 615 C CA . LYS A 1 81 ? -31.409 0.411 41.986 1.00 87.12 81 LYS A CA 1
ATOM 616 C C . LYS A 1 81 ? -31.933 -0.936 41.495 1.00 87.12 81 LYS A C 1
ATOM 618 O O . LYS A 1 81 ? -31.201 -1.919 41.427 1.00 87.12 81 LYS A O 1
ATOM 623 N N . VAL A 1 82 ? -33.216 -0.992 41.142 1.00 85.56 82 VAL A N 1
ATOM 624 C CA . VAL A 1 82 ? -33.792 -2.199 40.537 1.00 85.56 82 VAL A CA 1
ATOM 625 C C . VAL A 1 82 ? -33.212 -2.361 39.135 1.00 85.56 82 VAL A C 1
ATOM 627 O O . VAL A 1 82 ? -33.395 -1.489 38.285 1.00 85.56 82 VAL A O 1
ATOM 630 N N . ASN A 1 83 ? -32.544 -3.490 38.896 1.00 81.12 83 ASN A N 1
ATOM 631 C CA . ASN A 1 83 ? -32.033 -3.883 37.584 1.00 81.12 83 ASN A CA 1
ATOM 632 C C . ASN A 1 83 ? -33.195 -4.312 36.681 1.00 81.12 83 ASN A C 1
ATOM 634 O O . ASN A 1 83 ? -33.381 -5.489 36.387 1.00 81.12 83 ASN A O 1
ATOM 638 N N . SER A 1 84 ? -34.018 -3.355 36.261 1.00 74.19 84 SER A N 1
ATOM 639 C CA . SER A 1 84 ? -34.921 -3.567 35.139 1.00 74.19 84 SER A CA 1
ATOM 640 C C . SER A 1 84 ? -34.077 -3.413 33.883 1.00 74.19 84 SER A C 1
ATOM 642 O O . SER A 1 84 ? -33.630 -2.304 33.587 1.00 74.19 84 SER A O 1
ATOM 644 N N . MET A 1 85 ? -33.821 -4.515 33.169 1.00 61.06 85 MET A N 1
ATOM 645 C CA . MET A 1 85 ? -33.328 -4.435 31.795 1.00 61.06 85 MET A CA 1
ATOM 646 C C . MET A 1 85 ? -34.349 -3.614 31.018 1.00 61.06 85 MET A C 1
ATOM 648 O O . MET A 1 85 ? -35.386 -4.128 30.590 1.00 61.06 85 MET A O 1
ATOM 652 N N . LYS A 1 86 ? -34.094 -2.312 30.867 1.00 60.53 86 LYS A N 1
ATOM 653 C CA . LYS A 1 86 ? -34.874 -1.502 29.950 1.00 60.53 86 LYS A CA 1
ATOM 654 C C . LYS A 1 86 ? -34.695 -2.168 28.600 1.00 60.53 86 LYS A C 1
ATOM 656 O O . LYS A 1 86 ? -33.585 -2.270 28.088 1.00 60.53 86 LYS A O 1
ATOM 661 N N . SER A 1 87 ? -35.808 -2.604 28.023 1.00 61.66 87 SER A N 1
ATOM 662 C CA . SER A 1 87 ? -35.879 -3.135 26.660 1.00 61.66 87 SER A CA 1
ATOM 663 C C . SER A 1 87 ? -35.157 -2.243 25.641 1.00 61.66 87 SER A C 1
ATOM 665 O O . SER A 1 87 ? -34.788 -2.727 24.579 1.00 61.66 87 SER A O 1
ATOM 667 N N . LEU A 1 88 ? -34.933 -0.969 25.982 1.00 62.81 88 LEU A N 1
ATOM 668 C CA . LEU A 1 88 ? -34.148 0.008 25.247 1.00 62.81 88 LEU A CA 1
ATOM 669 C C . LEU A 1 88 ? -32.683 -0.410 25.031 1.00 62.81 88 LEU A C 1
ATOM 671 O O . LEU A 1 88 ? -32.274 -0.455 23.883 1.00 62.81 88 LEU A O 1
ATOM 675 N N . GLU A 1 89 ? -31.930 -0.807 26.063 1.00 74.69 89 GLU A N 1
ATOM 676 C CA . GLU A 1 89 ? -30.511 -1.196 25.902 1.00 74.69 89 GLU A CA 1
ATOM 677 C C . GLU A 1 89 ? -30.380 -2.476 25.071 1.00 74.69 89 GLU A C 1
ATOM 679 O O . GLU A 1 89 ? -29.524 -2.592 24.197 1.00 74.69 89 GLU A O 1
ATOM 684 N N . LEU A 1 90 ? -31.296 -3.426 25.277 1.00 78.88 90 LEU A N 1
ATOM 685 C CA . LEU A 1 90 ? -31.346 -4.651 24.483 1.00 78.88 90 LEU A CA 1
ATOM 686 C C . LEU A 1 90 ? -31.740 -4.367 23.023 1.00 78.88 90 LEU A C 1
ATOM 688 O O . LEU A 1 90 ? -31.237 -5.017 22.108 1.00 78.88 90 LEU A O 1
ATOM 692 N N . LYS A 1 91 ? -32.646 -3.409 22.789 1.00 82.00 91 LYS A N 1
ATOM 693 C CA . LYS A 1 91 ? -33.041 -2.963 21.444 1.00 82.00 91 LYS A CA 1
ATOM 694 C C . LYS A 1 91 ? -31.913 -2.213 20.749 1.00 82.00 91 LYS A C 1
ATOM 696 O O . LYS A 1 91 ? -31.668 -2.482 19.580 1.00 82.00 91 LYS A O 1
ATOM 701 N N . GLU A 1 92 ? -31.225 -1.320 21.449 1.00 86.31 92 GLU A N 1
ATOM 702 C CA . GLU A 1 92 ? -30.068 -0.585 20.935 1.00 86.31 92 GLU A CA 1
ATOM 703 C C . GLU A 1 92 ? -28.931 -1.540 20.583 1.00 86.31 92 GLU A C 1
ATOM 705 O O . GLU A 1 92 ? -28.370 -1.447 19.493 1.00 86.31 92 GLU A O 1
ATOM 710 N N . LEU A 1 93 ? -28.654 -2.524 21.443 1.00 86.69 93 LEU A N 1
ATOM 711 C CA . LEU A 1 93 ? -27.645 -3.541 21.175 1.00 86.69 93 LEU A CA 1
ATOM 712 C C . LEU A 1 93 ? -28.018 -4.394 19.955 1.00 86.69 93 LEU A C 1
ATOM 714 O O . LEU A 1 93 ? -27.187 -4.605 19.075 1.00 86.69 93 LEU A O 1
ATOM 718 N N . LYS A 1 94 ? -29.280 -4.828 19.842 1.00 88.62 94 LYS A N 1
ATOM 719 C CA . LYS A 1 94 ? -29.768 -5.559 18.660 1.00 88.62 94 LYS A CA 1
ATOM 720 C C . LYS A 1 94 ? -29.713 -4.714 17.385 1.00 88.62 94 LYS A C 1
ATOM 722 O O . LYS A 1 94 ? -29.331 -5.225 16.337 1.00 88.62 94 LYS A O 1
ATOM 727 N N . ALA A 1 95 ? -30.050 -3.428 17.464 1.00 91.56 95 ALA A N 1
ATOM 728 C CA . ALA A 1 95 ? -29.951 -2.507 16.335 1.00 91.56 95 ALA A CA 1
ATOM 729 C C . ALA A 1 95 ? -28.491 -2.279 15.915 1.00 91.56 95 ALA A C 1
ATOM 731 O O . ALA A 1 95 ? -28.194 -2.219 14.722 1.00 91.56 95 ALA A O 1
ATOM 732 N N . ALA A 1 96 ? -27.569 -2.199 16.878 1.00 91.44 96 ALA A N 1
ATOM 733 C CA . ALA A 1 96 ? -26.141 -2.093 16.610 1.00 91.44 96 ALA A CA 1
ATOM 734 C C . ALA A 1 96 ? -25.598 -3.353 15.920 1.00 91.44 96 ALA A C 1
ATOM 736 O O . ALA A 1 96 ? -24.860 -3.226 14.945 1.00 91.44 96 ALA A O 1
ATOM 737 N N . VAL A 1 97 ? -26.005 -4.546 16.368 1.00 94.50 97 VAL A N 1
ATOM 738 C CA . VAL A 1 97 ? -25.645 -5.819 15.721 1.00 94.50 97 VAL A CA 1
ATOM 739 C C . VAL A 1 97 ? -26.157 -5.858 14.280 1.00 94.50 97 VAL A C 1
ATOM 741 O O . VAL A 1 97 ? -25.355 -6.037 13.370 1.00 94.50 97 VAL A O 1
ATOM 744 N N . ALA A 1 98 ? -27.439 -5.561 14.049 1.00 94.88 98 ALA A N 1
ATOM 745 C CA . ALA A 1 98 ? -28.009 -5.537 12.699 1.00 94.88 98 ALA A CA 1
ATOM 746 C C . ALA A 1 98 ? -27.309 -4.516 11.777 1.00 94.88 98 ALA A C 1
ATOM 748 O O . ALA A 1 98 ? -27.097 -4.767 10.589 1.00 94.88 98 ALA A O 1
ATOM 749 N N . ARG A 1 99 ? -26.908 -3.354 12.316 1.00 94.81 99 ARG A N 1
ATOM 750 C CA . ARG A 1 99 ? -26.132 -2.359 11.561 1.00 94.81 99 ARG A CA 1
ATOM 751 C C . ARG A 1 99 ? -24.761 -2.906 11.169 1.00 94.81 99 ARG A C 1
ATOM 753 O O . ARG A 1 99 ? -24.349 -2.719 10.027 1.00 94.81 99 ARG A O 1
ATOM 760 N N . LEU A 1 100 ? -24.064 -3.550 12.102 1.00 94.00 100 LEU A N 1
ATOM 761 C CA . LEU A 1 100 ? -22.738 -4.118 11.867 1.00 94.00 100 LEU A CA 1
ATOM 762 C C . LEU A 1 100 ? -22.781 -5.273 10.861 1.00 94.00 100 LEU A C 1
ATOM 764 O O . LEU A 1 100 ? -21.936 -5.320 9.970 1.00 94.00 100 LEU A O 1
ATOM 768 N N . GLU A 1 101 ? -23.785 -6.145 10.942 1.00 95.50 101 GLU A N 1
ATOM 769 C CA . GLU A 1 101 ? -24.004 -7.224 9.970 1.00 95.50 101 GLU A CA 1
ATOM 770 C C . GLU A 1 101 ? -24.204 -6.667 8.555 1.00 95.50 101 GLU A C 1
ATOM 772 O O . GLU A 1 101 ? -23.523 -7.089 7.622 1.00 95.50 101 GLU A O 1
ATOM 777 N N . LYS A 1 102 ? -25.028 -5.622 8.404 1.00 95.31 102 LYS A N 1
ATOM 778 C CA . LYS A 1 102 ? -25.216 -4.942 7.113 1.00 95.31 102 LYS A CA 1
ATOM 779 C C . LYS A 1 102 ? -23.929 -4.297 6.587 1.00 95.31 102 LYS A C 1
ATOM 781 O O . LYS A 1 102 ? -23.674 -4.288 5.385 1.00 95.31 102 LYS A O 1
ATOM 786 N N . GLN A 1 103 ? -23.106 -3.727 7.471 1.00 93.69 103 GLN A N 1
ATOM 787 C CA . GLN A 1 103 ? -21.811 -3.170 7.072 1.00 93.69 103 GLN A CA 1
ATOM 788 C C . GLN A 1 103 ? -20.855 -4.263 6.579 1.00 93.69 103 GLN A C 1
ATOM 790 O O . GLN A 1 103 ? -20.157 -4.043 5.591 1.00 93.69 103 GLN A O 1
ATOM 795 N N . LEU A 1 104 ? -20.843 -5.430 7.226 1.00 93.50 104 LEU A N 1
ATOM 796 C CA . LEU A 1 104 ? -20.040 -6.574 6.794 1.00 93.50 104 LEU A CA 1
ATOM 797 C C . LEU A 1 104 ? -20.486 -7.109 5.432 1.00 93.50 104 LEU A C 1
ATOM 799 O O . LEU A 1 104 ? -19.637 -7.377 4.587 1.00 93.50 104 LEU A O 1
ATOM 803 N N . GLU A 1 105 ? -21.792 -7.200 5.191 1.00 94.81 105 GLU A N 1
ATOM 804 C CA . GLU A 1 105 ? -22.337 -7.631 3.901 1.00 94.81 105 GLU A CA 1
ATOM 805 C C . GLU A 1 105 ? -21.936 -6.674 2.767 1.00 94.81 105 GLU A C 1
ATOM 807 O O . GLU A 1 105 ? -21.398 -7.098 1.744 1.00 94.81 105 GLU A O 1
ATOM 812 N N . ASN A 1 106 ? -22.070 -5.361 2.984 1.00 93.00 106 ASN A N 1
ATOM 813 C CA . ASN A 1 106 ? -21.620 -4.357 2.017 1.00 93.00 106 ASN A CA 1
ATOM 814 C C . ASN A 1 106 ? -20.111 -4.451 1.741 1.00 93.00 106 ASN A C 1
ATOM 816 O O . ASN A 1 106 ? -19.675 -4.326 0.596 1.00 93.00 106 ASN A O 1
ATOM 820 N N . LEU A 1 107 ? -19.302 -4.674 2.780 1.00 91.69 107 LEU A N 1
ATOM 821 C CA . LEU A 1 107 ? -17.859 -4.851 2.625 1.00 91.69 107 LEU A CA 1
ATOM 822 C C . LEU A 1 107 ? -17.520 -6.126 1.848 1.00 91.69 107 LEU A C 1
ATOM 824 O O . LEU A 1 107 ? -16.576 -6.104 1.061 1.00 91.69 107 LEU A O 1
ATOM 828 N N . ALA A 1 108 ? -18.282 -7.207 2.025 1.00 92.75 108 ALA A N 1
ATOM 829 C CA . ALA A 1 108 ? -18.103 -8.439 1.264 1.00 92.75 108 ALA A CA 1
ATOM 830 C C . ALA A 1 108 ? -18.383 -8.227 -0.232 1.00 92.75 108 ALA A C 1
ATOM 832 O O . ALA A 1 108 ? -17.588 -8.662 -1.064 1.00 92.75 108 ALA A O 1
ATOM 833 N N . ILE A 1 109 ? -19.440 -7.482 -0.578 1.00 93.25 109 ILE A N 1
ATOM 834 C CA . ILE A 1 109 ? -19.759 -7.132 -1.973 1.00 93.25 109 ILE A CA 1
ATOM 835 C C . ILE A 1 109 ? -18.638 -6.287 -2.591 1.00 93.25 109 ILE A C 1
ATOM 837 O O . ILE A 1 109 ? -18.142 -6.600 -3.673 1.00 93.25 109 ILE A O 1
ATOM 841 N N . VAL A 1 110 ? -18.189 -5.241 -1.888 1.00 92.38 110 VAL A N 1
ATOM 842 C CA . VAL A 1 110 ? -17.092 -4.377 -2.359 1.00 92.38 110 VAL A CA 1
ATOM 843 C C . VAL A 1 110 ? -15.796 -5.167 -2.520 1.00 92.38 110 VAL A C 1
ATOM 845 O O . VAL A 1 110 ? -15.040 -4.934 -3.462 1.00 92.38 110 VAL A O 1
ATOM 848 N N . ARG A 1 111 ? -15.523 -6.102 -1.608 1.00 91.19 111 ARG A N 1
ATOM 849 C CA . ARG A 1 111 ? -14.360 -6.980 -1.699 1.00 91.19 111 ARG A CA 1
ATOM 850 C C . ARG A 1 111 ? -14.437 -7.877 -2.934 1.00 91.19 111 ARG A C 1
ATOM 852 O O . ARG A 1 111 ? -13.455 -7.929 -3.661 1.00 91.19 111 ARG A O 1
ATOM 859 N N . GLY A 1 112 ? -15.584 -8.503 -3.201 1.00 90.12 112 GLY A N 1
ATOM 860 C CA . GLY A 1 112 ? -15.777 -9.326 -4.399 1.00 90.12 112 GLY A CA 1
ATOM 861 C C . GLY A 1 112 ? -15.574 -8.537 -5.697 1.00 90.12 112 GLY A C 1
ATOM 862 O O . GLY A 1 112 ? -14.875 -9.001 -6.592 1.00 90.12 112 GLY A O 1
ATOM 863 N N . ALA A 1 113 ? -16.095 -7.306 -5.772 1.00 90.12 113 ALA A N 1
ATOM 864 C CA . ALA A 1 113 ? -15.869 -6.423 -6.920 1.00 90.12 113 ALA A CA 1
ATOM 865 C C . ALA A 1 113 ? -14.379 -6.088 -7.111 1.00 90.12 113 ALA A C 1
ATOM 867 O O . ALA A 1 113 ? -13.848 -6.204 -8.211 1.00 90.12 113 ALA A O 1
ATOM 868 N N . LYS A 1 114 ? -13.672 -5.753 -6.023 1.00 89.50 114 LYS A N 1
ATOM 869 C CA . LYS A 1 114 ? -12.229 -5.477 -6.078 1.00 89.50 114 LYS A CA 1
ATOM 870 C C . LYS A 1 114 ? -11.398 -6.703 -6.445 1.00 89.50 114 LYS A C 1
ATOM 872 O O . LYS A 1 114 ? -10.372 -6.553 -7.094 1.00 89.50 114 LYS A O 1
ATOM 877 N N . GLU A 1 115 ? -11.793 -7.899 -6.016 1.00 89.44 115 GLU A N 1
ATOM 878 C CA . GLU A 1 115 ? -11.101 -9.141 -6.379 1.00 89.44 115 GLU A CA 1
ATOM 879 C C . GLU A 1 115 ? -11.211 -9.418 -7.888 1.00 89.44 115 GLU A C 1
ATOM 881 O O . GLU A 1 115 ? -10.218 -9.810 -8.500 1.00 89.44 115 GLU A O 1
ATOM 886 N N . LEU A 1 116 ? -12.363 -9.122 -8.502 1.00 90.00 116 LEU A N 1
ATOM 887 C CA . LEU A 1 116 ? -12.547 -9.188 -9.957 1.00 90.00 116 LEU A CA 1
ATOM 888 C C . LEU A 1 116 ? -11.685 -8.152 -10.695 1.00 90.00 116 LEU A C 1
ATOM 890 O O . LEU A 1 116 ? -10.992 -8.507 -11.648 1.00 90.00 116 LEU A O 1
ATOM 894 N N . ASP A 1 117 ? -11.659 -6.901 -10.225 1.00 91.56 117 ASP A N 1
ATOM 895 C CA . ASP A 1 117 ? -10.815 -5.851 -10.815 1.00 91.56 117 ASP A CA 1
ATOM 896 C C . ASP A 1 117 ? -9.322 -6.212 -10.735 1.00 91.56 117 ASP A C 1
ATOM 898 O O . ASP A 1 117 ? -8.564 -6.024 -11.689 1.00 91.56 117 ASP A O 1
ATOM 902 N N . VAL A 1 118 ? -8.885 -6.768 -9.600 1.00 92.44 118 VAL A N 1
ATOM 903 C CA . VAL A 1 118 ? -7.499 -7.215 -9.410 1.00 92.44 118 VAL A CA 1
ATOM 904 C C . VAL A 1 118 ? -7.157 -8.367 -10.352 1.00 92.44 118 VAL A C 1
ATOM 906 O O . VAL A 1 118 ? -6.050 -8.377 -10.888 1.00 92.44 118 VAL A O 1
ATOM 909 N N . ALA A 1 119 ? -8.075 -9.309 -10.580 1.00 92.62 119 ALA A N 1
ATOM 910 C CA . ALA A 1 119 ? -7.863 -10.388 -11.540 1.00 92.62 119 ALA A CA 1
ATOM 911 C C . ALA A 1 119 ? -7.689 -9.843 -12.970 1.00 92.62 119 ALA A C 1
ATOM 913 O O . ALA A 1 119 ? -6.720 -10.199 -13.640 1.00 92.62 119 ALA A O 1
ATOM 914 N N . GLY A 1 120 ? -8.537 -8.899 -13.398 1.00 92.81 120 GLY A N 1
ATOM 915 C CA . GLY A 1 120 ? -8.413 -8.261 -14.715 1.00 92.81 120 GLY A CA 1
ATOM 916 C C . GLY A 1 120 ? -7.085 -7.514 -14.897 1.00 92.81 120 GLY A C 1
ATOM 917 O O . GLY A 1 120 ? -6.393 -7.690 -15.900 1.00 92.81 120 GLY A O 1
ATOM 918 N N . LEU A 1 121 ? -6.663 -6.746 -13.887 1.00 92.00 121 LEU A N 1
ATOM 919 C CA . LEU A 1 121 ? -5.370 -6.051 -13.909 1.00 92.00 121 LEU A CA 1
ATOM 920 C C . LEU A 1 121 ? -4.173 -7.015 -13.922 1.00 92.00 121 LEU A C 1
ATOM 922 O O . LEU A 1 121 ? -3.116 -6.688 -14.466 1.00 92.00 121 LEU A O 1
ATOM 926 N N . GLN A 1 122 ? -4.300 -8.194 -13.308 1.00 91.62 122 GLN A N 1
ATOM 927 C CA . GLN A 1 122 ? -3.256 -9.219 -13.345 1.00 91.62 122 GLN A CA 1
ATOM 928 C C . GLN A 1 122 ? -3.110 -9.825 -14.741 1.00 91.62 122 GLN A C 1
ATOM 930 O O . GLN A 1 122 ? -1.977 -9.956 -15.210 1.00 91.62 122 GLN A O 1
ATOM 935 N N . GLU A 1 123 ? -4.222 -10.121 -15.416 1.00 93.94 123 GLU A N 1
ATOM 936 C CA . GLU A 1 123 ? -4.208 -10.598 -16.802 1.00 93.94 123 GLU A CA 1
ATOM 937 C C . GLU A 1 123 ? -3.576 -9.565 -17.743 1.00 93.94 123 GLU A C 1
ATOM 939 O O . GLU A 1 123 ? -2.675 -9.902 -18.516 1.00 93.94 123 GLU A O 1
ATOM 944 N N . GLU A 1 124 ? -3.959 -8.290 -17.625 1.00 93.50 124 GLU A N 1
ATOM 945 C CA . GLU A 1 124 ? -3.388 -7.211 -18.439 1.00 93.50 124 GLU A CA 1
ATOM 946 C C . GLU A 1 124 ? -1.881 -7.037 -18.184 1.00 93.50 124 GLU A C 1
ATOM 948 O O . GLU A 1 124 ? -1.082 -6.926 -19.121 1.00 93.50 124 GLU A O 1
ATOM 953 N N . ARG A 1 125 ? -1.453 -7.092 -16.915 1.00 93.62 125 ARG A N 1
ATOM 954 C CA . ARG A 1 125 ? -0.032 -7.046 -16.543 1.00 93.62 125 ARG A CA 1
ATOM 955 C C . ARG A 1 125 ? 0.751 -8.199 -17.166 1.00 93.62 125 ARG A C 1
ATOM 957 O O . ARG A 1 125 ? 1.877 -7.993 -17.628 1.00 93.62 125 ARG A O 1
ATOM 964 N N . ASP A 1 126 ? 0.209 -9.410 -17.135 1.00 93.75 126 ASP A N 1
ATOM 965 C CA . ASP A 1 126 ? 0.909 -10.592 -17.632 1.00 93.75 126 ASP A CA 1
ATOM 966 C C . ASP A 1 126 ? 0.960 -10.605 -19.171 1.00 93.75 126 ASP A C 1
ATOM 968 O O . ASP A 1 126 ? 2.010 -10.925 -19.739 1.00 93.75 126 ASP A O 1
ATOM 972 N N . ALA A 1 127 ? -0.083 -10.106 -19.845 1.00 94.81 127 ALA A N 1
ATOM 973 C CA . ALA A 1 127 ? -0.065 -9.841 -21.284 1.00 94.81 127 ALA A CA 1
ATOM 974 C C . ALA A 1 127 ? 1.002 -8.795 -21.668 1.00 94.81 127 ALA A C 1
ATOM 976 O O . ALA A 1 127 ? 1.809 -9.025 -22.575 1.00 94.81 127 ALA A O 1
ATOM 977 N N . LEU A 1 128 ? 1.078 -7.677 -20.937 1.00 94.38 128 LEU A N 1
ATOM 978 C CA . LEU A 1 128 ? 2.094 -6.639 -21.153 1.00 94.38 128 LEU A CA 1
ATOM 979 C C . LEU A 1 128 ? 3.516 -7.165 -20.928 1.00 94.38 128 LEU A C 1
ATOM 981 O O . LEU A 1 128 ? 4.426 -6.851 -21.697 1.00 94.38 128 LEU A O 1
ATOM 985 N N . ARG A 1 129 ? 3.728 -7.999 -19.904 1.00 93.81 129 ARG A N 1
ATOM 986 C CA . ARG A 1 129 ? 5.032 -8.635 -19.658 1.00 93.81 129 ARG A CA 1
ATOM 987 C C . ARG A 1 129 ? 5.471 -9.502 -20.829 1.00 93.81 129 ARG A C 1
ATOM 989 O O . ARG A 1 129 ? 6.641 -9.443 -21.211 1.00 93.81 129 ARG A O 1
ATOM 996 N N . LEU A 1 130 ? 4.551 -10.271 -21.407 1.00 93.12 130 LEU A N 1
ATOM 997 C CA . LEU A 1 130 ? 4.854 -11.094 -22.571 1.00 93.12 130 LEU A CA 1
ATOM 998 C C . LEU A 1 130 ? 5.212 -10.228 -23.787 1.00 93.12 130 LEU A C 1
ATOM 1000 O O . LEU A 1 130 ? 6.229 -10.481 -24.434 1.00 93.12 130 LEU A O 1
ATOM 1004 N N . ALA A 1 131 ? 4.455 -9.155 -24.038 1.00 93.12 131 ALA A N 1
ATOM 1005 C CA . ALA A 1 131 ? 4.737 -8.216 -25.124 1.00 93.12 131 ALA A CA 1
ATOM 1006 C C . ALA A 1 131 ? 6.125 -7.555 -24.985 1.00 93.12 131 ALA A C 1
ATOM 1008 O O . ALA A 1 131 ? 6.887 -7.472 -25.954 1.00 93.12 131 ALA A O 1
ATOM 1009 N N . VAL A 1 132 ? 6.510 -7.154 -23.769 1.00 93.81 132 VAL A N 1
ATOM 1010 C CA . VAL A 1 132 ? 7.842 -6.585 -23.492 1.00 93.81 132 VAL A CA 1
ATOM 1011 C C . VAL A 1 132 ? 8.957 -7.600 -23.753 1.00 93.81 132 VAL A C 1
ATOM 1013 O O . VAL A 1 132 ? 9.998 -7.238 -24.304 1.00 93.81 132 VAL A O 1
ATOM 1016 N N . LEU A 1 133 ? 8.763 -8.871 -23.391 1.00 90.25 133 LEU A N 1
ATOM 1017 C CA . LEU A 1 133 ? 9.741 -9.924 -23.683 1.00 90.25 133 LEU A CA 1
ATOM 1018 C C . LEU A 1 133 ? 9.920 -10.118 -25.193 1.00 90.25 133 LEU A C 1
ATOM 1020 O O . LEU A 1 133 ? 11.056 -10.209 -25.664 1.00 90.25 133 LEU A O 1
ATOM 1024 N N . THR A 1 134 ? 8.825 -10.113 -25.959 1.00 90.69 134 THR A N 1
ATOM 1025 C CA . THR A 1 134 ? 8.902 -10.215 -27.422 1.00 90.69 134 THR A CA 1
ATOM 1026 C C . THR A 1 134 ? 9.596 -9.006 -28.047 1.00 90.69 134 THR A C 1
ATOM 1028 O O . THR A 1 134 ? 10.478 -9.195 -28.885 1.00 90.69 134 THR A O 1
ATOM 1031 N N . ALA A 1 135 ? 9.306 -7.787 -27.583 1.00 90.06 135 ALA A N 1
ATOM 1032 C CA . ALA A 1 135 ? 9.954 -6.571 -28.076 1.00 90.06 135 ALA A CA 1
ATOM 1033 C C . ALA A 1 135 ? 11.471 -6.596 -27.826 1.00 90.06 135 ALA A C 1
ATOM 1035 O O . ALA A 1 135 ? 12.253 -6.401 -28.751 1.00 90.06 135 ALA A O 1
ATOM 1036 N N . ARG A 1 136 ? 11.906 -6.987 -26.618 1.00 88.38 136 ARG A N 1
ATOM 1037 C CA . ARG A 1 136 ? 13.339 -7.136 -26.296 1.00 88.38 136 ARG A CA 1
ATOM 1038 C C . ARG A 1 136 ? 14.055 -8.133 -27.210 1.00 88.38 136 ARG A C 1
ATOM 1040 O O . ARG A 1 136 ? 15.214 -7.924 -27.563 1.00 88.38 136 ARG A O 1
ATOM 1047 N N . SER A 1 137 ? 13.384 -9.223 -27.591 1.00 84.88 137 SER A N 1
ATOM 1048 C CA . SER A 1 137 ? 13.953 -10.196 -28.533 1.00 84.88 137 SER A CA 1
ATOM 1049 C C . SER A 1 137 ? 14.110 -9.615 -29.946 1.00 84.88 137 SER A C 1
ATOM 1051 O O . SER A 1 137 ? 15.115 -9.873 -30.612 1.00 84.88 137 SER A O 1
ATOM 1053 N N . GLN A 1 138 ? 13.162 -8.776 -30.378 1.00 86.06 138 GLN A N 1
ATOM 1054 C CA . GLN A 1 138 ? 13.208 -8.080 -31.664 1.00 86.06 138 GLN A CA 1
ATOM 1055 C C . GLN A 1 138 ? 14.262 -6.968 -31.687 1.00 86.06 138 GLN A C 1
ATOM 1057 O O . GLN A 1 138 ? 14.935 -6.797 -32.704 1.00 86.06 138 GLN A O 1
ATOM 1062 N N . ASP A 1 139 ? 14.470 -6.263 -30.574 1.00 86.81 139 ASP A N 1
ATOM 1063 C CA . ASP A 1 139 ? 15.524 -5.250 -30.445 1.00 86.81 139 ASP A CA 1
ATOM 1064 C C . ASP A 1 139 ? 16.909 -5.871 -30.639 1.00 86.81 139 ASP A C 1
ATOM 1066 O O . ASP A 1 139 ? 17.720 -5.369 -31.417 1.00 86.81 139 ASP A O 1
ATOM 1070 N N . ALA A 1 140 ? 17.164 -7.026 -30.016 1.00 86.31 140 ALA A N 1
ATOM 1071 C CA . ALA A 1 140 ? 18.425 -7.743 -30.184 1.00 86.31 140 ALA A CA 1
ATOM 1072 C C . ALA A 1 140 ? 18.664 -8.184 -31.643 1.00 86.31 140 ALA A C 1
ATOM 1074 O O . ALA A 1 140 ? 19.798 -8.144 -32.126 1.00 86.31 140 ALA A O 1
ATOM 1075 N N . ALA A 1 141 ? 17.612 -8.596 -32.359 1.00 86.56 141 ALA A N 1
ATOM 1076 C CA . ALA A 1 141 ? 17.701 -8.924 -33.783 1.00 86.56 141 ALA A CA 1
ATOM 1077 C C . ALA A 1 141 ? 17.950 -7.673 -34.645 1.00 86.56 141 ALA A C 1
ATOM 1079 O O . ALA A 1 141 ? 18.793 -7.697 -35.544 1.00 86.56 141 ALA A O 1
ATOM 1080 N N . SER A 1 142 ? 17.271 -6.569 -34.332 1.00 87.38 142 SER A N 1
ATOM 1081 C CA . SER A 1 142 ? 17.419 -5.286 -35.025 1.00 87.38 142 SER A CA 1
ATOM 1082 C C . SER A 1 142 ? 18.822 -4.704 -34.856 1.00 87.38 142 SER A C 1
ATOM 1084 O O . SER A 1 142 ? 19.401 -4.200 -35.816 1.00 87.38 142 SER A O 1
ATOM 1086 N N . GLU A 1 143 ? 19.414 -4.831 -33.669 1.00 89.31 143 GLU A N 1
ATOM 1087 C CA . GLU A 1 143 ? 20.773 -4.363 -33.390 1.00 89.31 143 GLU A CA 1
ATOM 1088 C C . GLU A 1 143 ? 21.823 -5.152 -34.191 1.00 89.31 143 GLU A C 1
ATOM 1090 O O . GLU A 1 143 ? 22.739 -4.572 -34.778 1.00 89.31 143 GLU A O 1
ATOM 1095 N N . ARG A 1 144 ? 21.649 -6.476 -34.312 1.00 89.44 144 ARG A N 1
ATOM 1096 C CA . ARG A 1 144 ? 22.493 -7.321 -35.180 1.00 89.44 144 ARG A CA 1
ATOM 1097 C C . ARG A 1 144 ? 22.353 -6.944 -36.655 1.00 89.44 144 ARG A C 1
ATOM 1099 O O . ARG A 1 144 ? 23.334 -6.939 -37.398 1.00 89.44 144 ARG A O 1
ATOM 1106 N N . LEU A 1 145 ? 21.141 -6.617 -37.097 1.00 90.06 145 LEU A N 1
ATOM 1107 C CA . LEU A 1 145 ? 20.922 -6.162 -38.467 1.00 90.06 145 LEU A CA 1
ATOM 1108 C C . LEU A 1 145 ? 21.596 -4.803 -38.715 1.00 90.06 145 LEU A C 1
ATOM 1110 O O . LEU A 1 145 ? 22.218 -4.598 -39.753 1.00 90.06 145 LEU A O 1
ATOM 1114 N N . ARG A 1 146 ? 21.541 -3.885 -37.747 1.00 90.12 146 ARG A N 1
ATOM 1115 C CA . ARG A 1 146 ? 22.217 -2.584 -37.843 1.00 90.12 146 ARG A CA 1
ATOM 1116 C C . ARG A 1 146 ? 23.732 -2.724 -37.948 1.00 90.12 146 ARG A C 1
ATOM 1118 O O . ARG A 1 146 ? 24.327 -2.092 -38.819 1.00 90.12 146 ARG A O 1
ATOM 1125 N N . SER A 1 147 ? 24.353 -3.568 -37.124 1.00 89.44 147 SER A N 1
ATOM 1126 C CA . SER A 1 147 ? 25.807 -3.766 -37.179 1.00 89.44 147 SER A CA 1
ATOM 1127 C C . SER A 1 147 ? 26.252 -4.390 -38.506 1.00 89.44 147 SER A C 1
ATOM 1129 O O . SER A 1 147 ? 27.210 -3.924 -39.123 1.00 89.44 147 SER A O 1
ATOM 1131 N N . THR A 1 148 ? 25.521 -5.389 -39.009 1.00 89.38 148 THR A N 1
ATOM 1132 C CA . THR A 1 148 ? 25.811 -6.005 -40.316 1.00 89.38 148 THR A CA 1
ATOM 1133 C C . THR A 1 148 ? 25.642 -5.019 -41.472 1.00 89.38 148 THR A C 1
ATOM 1135 O O . THR A 1 148 ? 26.523 -4.934 -42.328 1.00 89.38 148 THR A O 1
ATOM 1138 N N . LEU A 1 149 ? 24.578 -4.209 -41.471 1.00 92.25 149 LEU A N 1
ATOM 1139 C CA . LEU A 1 149 ? 24.395 -3.137 -42.453 1.00 92.25 149 LEU A CA 1
ATOM 1140 C C . LEU A 1 149 ? 25.543 -2.125 -42.416 1.00 92.25 149 LEU A C 1
ATOM 1142 O O . LEU A 1 149 ? 26.046 -1.743 -43.472 1.00 92.25 149 LEU A O 1
ATOM 1146 N N . GLN A 1 150 ? 26.005 -1.734 -41.227 1.00 85.44 150 GLN A N 1
ATOM 1147 C CA . GLN A 1 150 ? 27.138 -0.822 -41.081 1.00 85.44 150 GLN A CA 1
ATOM 1148 C C . GLN A 1 150 ? 28.429 -1.421 -41.665 1.00 85.44 150 GLN A C 1
ATOM 1150 O O . GLN A 1 150 ? 29.148 -0.738 -42.398 1.00 85.44 150 GLN A O 1
ATOM 1155 N N . HIS A 1 151 ? 28.708 -2.705 -41.418 1.00 85.06 151 HIS A N 1
ATOM 1156 C CA . HIS A 1 151 ? 29.854 -3.393 -42.021 1.00 85.06 151 HIS A CA 1
ATOM 1157 C C . HIS A 1 151 ? 29.765 -3.446 -43.551 1.00 85.06 151 HIS A C 1
ATOM 1159 O O . HIS A 1 151 ? 30.751 -3.157 -44.233 1.00 85.06 151 HIS A O 1
ATOM 1165 N N . ILE A 1 152 ? 28.586 -3.752 -44.100 1.00 88.25 152 ILE A N 1
ATOM 1166 C CA . ILE A 1 152 ? 28.352 -3.772 -45.551 1.00 88.25 152 ILE A CA 1
ATOM 1167 C C . ILE A 1 152 ? 28.538 -2.374 -46.151 1.00 88.25 152 ILE A C 1
ATOM 1169 O O . ILE A 1 152 ? 29.173 -2.233 -47.195 1.00 88.25 152 ILE A O 1
ATOM 1173 N N . GLN A 1 153 ? 28.033 -1.326 -45.497 1.00 83.12 153 GLN A N 1
ATOM 1174 C CA . GLN A 1 153 ? 28.220 0.056 -45.942 1.00 83.12 153 GLN A CA 1
ATOM 1175 C C . GLN A 1 153 ? 29.702 0.435 -46.000 1.00 83.12 153 GLN A C 1
ATOM 1177 O O . GLN A 1 153 ? 30.153 0.975 -47.011 1.00 83.12 153 GLN A O 1
ATOM 1182 N N 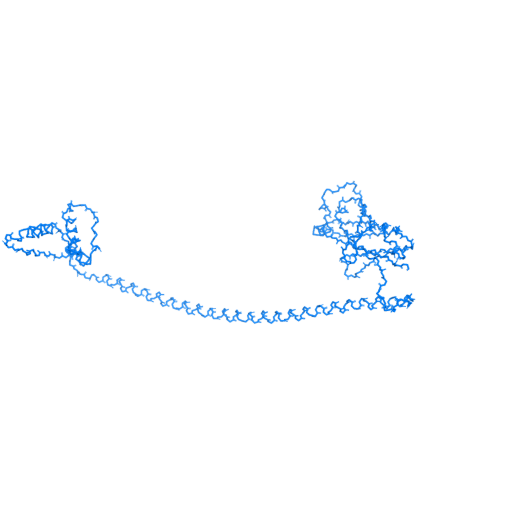. LEU A 1 154 ? 30.474 0.113 -44.958 1.00 77.50 154 LEU A N 1
ATOM 1183 C CA . LEU A 1 154 ? 31.918 0.356 -44.935 1.00 77.50 154 LEU A CA 1
ATOM 1184 C C . LEU A 1 154 ? 32.641 -0.420 -46.048 1.00 77.50 154 LEU A C 1
ATOM 1186 O O . LEU A 1 154 ? 33.478 0.154 -46.747 1.00 77.50 154 LEU A O 1
ATOM 1190 N N . GLY A 1 155 ? 32.270 -1.685 -46.270 1.00 78.56 155 GLY A N 1
ATOM 1191 C CA . GLY A 1 155 ? 32.795 -2.500 -47.368 1.00 78.56 155 GLY A CA 1
ATOM 1192 C C . GLY A 1 155 ? 32.483 -1.911 -48.746 1.00 78.56 155 GLY A C 1
ATOM 1193 O O . GLY A 1 155 ? 33.375 -1.782 -49.583 1.00 78.56 155 GLY A O 1
ATOM 1194 N N . ASN A 1 156 ? 31.248 -1.462 -48.970 1.00 79.50 156 ASN A N 1
ATOM 1195 C CA . ASN A 1 156 ? 30.838 -0.813 -50.216 1.00 79.50 156 ASN A CA 1
ATOM 1196 C C . ASN A 1 156 ? 31.580 0.504 -50.461 1.00 79.50 156 ASN A C 1
ATOM 1198 O O . ASN A 1 156 ? 31.962 0.786 -51.595 1.00 79.50 156 ASN A O 1
ATOM 1202 N N . ILE A 1 157 ? 31.822 1.302 -49.417 1.00 75.31 157 ILE A N 1
ATOM 1203 C CA . ILE A 1 157 ? 32.647 2.513 -49.524 1.00 75.31 157 ILE A CA 1
ATOM 1204 C C . ILE A 1 157 ? 34.073 2.142 -49.949 1.00 75.31 157 ILE A C 1
ATOM 1206 O O . ILE A 1 157 ? 34.619 2.778 -50.850 1.00 75.31 157 ILE A O 1
ATOM 1210 N N . ALA A 1 158 ? 34.668 1.105 -49.352 1.00 70.56 158 ALA A N 1
ATOM 1211 C CA . ALA A 1 158 ? 36.000 0.637 -49.729 1.00 70.56 158 ALA A CA 1
ATOM 1212 C C . ALA A 1 158 ? 36.047 0.139 -51.184 1.00 70.56 158 ALA A C 1
ATOM 1214 O O . ALA A 1 158 ? 36.953 0.504 -51.931 1.00 70.56 158 ALA A O 1
ATOM 1215 N N . LEU A 1 159 ? 35.047 -0.632 -51.621 1.00 75.44 159 LEU A N 1
ATOM 1216 C CA . LEU A 1 159 ? 34.945 -1.111 -53.002 1.00 75.44 159 LEU A CA 1
ATOM 1217 C C . LEU A 1 159 ? 34.772 0.034 -54.002 1.00 75.44 159 LEU A C 1
ATOM 1219 O O . LEU A 1 159 ? 35.477 0.066 -55.007 1.00 75.44 159 LEU A O 1
ATOM 1223 N N . ARG A 1 160 ? 33.902 1.010 -53.717 1.00 75.19 160 ARG A N 1
ATOM 1224 C CA . ARG A 1 160 ? 33.737 2.201 -54.569 1.00 75.19 160 ARG A CA 1
ATOM 1225 C C . ARG A 1 160 ? 35.049 2.962 -54.732 1.00 75.19 160 ARG A C 1
ATOM 1227 O O . ARG A 1 160 ? 35.394 3.332 -55.848 1.00 75.19 160 ARG A O 1
ATOM 1234 N N . ARG A 1 161 ? 35.817 3.118 -53.649 1.00 64.19 161 ARG A N 1
ATOM 1235 C CA . ARG A 1 161 ? 37.146 3.749 -53.699 1.00 64.19 161 ARG A CA 1
ATOM 1236 C C . ARG A 1 161 ? 38.131 2.964 -54.572 1.00 64.19 161 ARG A C 1
ATOM 1238 O O . ARG A 1 161 ? 38.901 3.578 -55.301 1.00 64.19 161 ARG A O 1
ATOM 1245 N N . ARG A 1 162 ? 38.087 1.625 -54.541 1.00 63.66 162 ARG A N 1
ATOM 1246 C CA . ARG A 1 162 ? 38.917 0.769 -55.413 1.00 63.66 162 ARG A CA 1
ATOM 1247 C C . ARG A 1 162 ? 38.555 0.932 -56.888 1.00 63.66 162 ARG A C 1
ATOM 1249 O O . ARG A 1 162 ? 39.453 1.013 -57.718 1.00 63.66 162 ARG A O 1
ATOM 1256 N N . VAL A 1 163 ? 37.262 0.998 -57.207 1.00 70.81 163 VAL A N 1
ATOM 1257 C CA . VAL A 1 163 ? 36.786 1.209 -58.584 1.00 70.81 163 VAL A CA 1
ATOM 1258 C C . VAL A 1 163 ? 37.223 2.578 -59.104 1.00 70.81 163 VAL A C 1
ATOM 1260 O O . VAL A 1 163 ? 37.776 2.661 -60.194 1.00 70.81 163 VAL A O 1
ATOM 1263 N N . GLU A 1 164 ? 37.067 3.633 -58.303 1.00 69.31 164 GLU A N 1
ATOM 1264 C CA . GLU A 1 164 ? 37.452 4.993 -58.698 1.00 69.31 164 GLU A CA 1
ATOM 1265 C C . GLU A 1 164 ? 38.977 5.139 -58.896 1.00 69.31 164 GLU A C 1
ATOM 1267 O O . GLU A 1 164 ? 39.432 5.837 -59.804 1.00 69.31 164 GLU A O 1
ATOM 1272 N N . ALA A 1 165 ? 39.786 4.446 -58.086 1.00 59.41 165 ALA A N 1
ATOM 1273 C CA . ALA A 1 165 ? 41.241 4.397 -58.256 1.00 59.41 165 ALA A CA 1
ATOM 1274 C C . ALA A 1 165 ? 41.659 3.639 -59.532 1.00 59.41 165 ALA A C 1
ATOM 1276 O O . ALA A 1 165 ? 42.575 4.067 -60.242 1.00 59.41 165 ALA A O 1
ATOM 1277 N N . ALA A 1 166 ? 40.964 2.543 -59.856 1.00 58.28 166 ALA A N 1
ATOM 1278 C CA . ALA A 1 166 ? 41.191 1.785 -61.083 1.00 58.28 166 ALA A CA 1
ATOM 1279 C C . ALA A 1 166 ? 40.799 2.588 -62.338 1.00 58.28 166 ALA A C 1
ATOM 1281 O O . ALA A 1 166 ? 41.548 2.599 -63.316 1.00 58.28 166 ALA A O 1
ATOM 1282 N N . GLU A 1 167 ? 39.675 3.311 -62.297 1.00 62.66 167 GLU A N 1
ATOM 1283 C CA . GLU A 1 167 ? 39.205 4.182 -63.384 1.00 62.66 167 GLU A CA 1
ATOM 1284 C C . GLU A 1 167 ? 40.221 5.289 -63.712 1.00 62.66 167 GLU A C 1
ATOM 1286 O O . GLU A 1 167 ? 40.503 5.561 -64.879 1.00 62.66 167 GLU A O 1
ATOM 1291 N N . LYS A 1 168 ? 40.869 5.857 -62.688 1.00 66.44 168 LYS A N 1
ATOM 1292 C CA . LYS A 1 168 ? 41.924 6.877 -62.833 1.00 66.44 168 LYS A CA 1
ATOM 1293 C C . LYS A 1 168 ? 43.301 6.307 -63.228 1.00 66.44 168 LYS A C 1
ATOM 1295 O O . LYS A 1 168 ? 44.289 7.035 -63.182 1.00 66.44 168 LYS A O 1
ATOM 1300 N N . ARG A 1 169 ? 43.386 5.029 -63.637 1.00 52.12 169 ARG A N 1
ATOM 1301 C CA . ARG A 1 169 ? 44.622 4.306 -64.025 1.00 52.12 169 ARG A CA 1
ATOM 1302 C C . ARG A 1 169 ? 45.713 4.261 -62.936 1.00 52.12 169 ARG A C 1
ATOM 1304 O O . ARG A 1 169 ? 46.885 4.074 -63.255 1.00 52.12 169 ARG A O 1
ATOM 1311 N N . MET A 1 170 ? 45.355 4.337 -61.651 1.00 50.97 170 MET A N 1
ATOM 1312 C CA . MET A 1 170 ? 46.289 4.152 -60.522 1.00 50.97 170 MET A CA 1
ATOM 1313 C C . MET A 1 170 ? 46.480 2.658 -60.188 1.00 50.97 170 MET A C 1
ATOM 1315 O O . MET A 1 170 ? 46.294 2.233 -59.053 1.00 50.97 170 MET A O 1
ATOM 1319 N N . ILE A 1 171 ? 46.789 1.828 -61.192 1.00 44.31 171 ILE A N 1
ATOM 1320 C CA . ILE A 1 171 ? 46.783 0.355 -61.061 1.00 44.31 171 ILE A CA 1
ATOM 1321 C C . ILE A 1 171 ? 48.105 -0.194 -60.480 1.00 44.31 171 ILE A C 1
ATOM 1323 O O . ILE A 1 171 ? 48.142 -1.329 -60.022 1.00 44.31 171 ILE A O 1
ATOM 1327 N N . TRP A 1 172 ? 49.177 0.603 -60.396 1.00 42.59 172 TRP A N 1
ATOM 1328 C CA . TRP A 1 172 ? 50.491 0.130 -59.919 1.00 42.59 172 TRP A CA 1
ATOM 1329 C C . TRP A 1 172 ? 50.641 0.027 -58.389 1.00 42.59 172 TRP A C 1
ATOM 1331 O O . TRP A 1 172 ? 51.754 -0.069 -57.888 1.00 42.59 172 TRP A O 1
ATOM 1341 N N . SER A 1 173 ? 49.556 0.079 -57.616 1.00 45.59 173 SER A N 1
ATOM 1342 C CA . SER A 1 173 ? 49.664 0.180 -56.152 1.00 45.59 173 SER A CA 1
ATOM 1343 C C . SER A 1 173 ? 48.585 -0.536 -55.349 1.00 45.59 173 SER A C 1
ATOM 1345 O O . SER A 1 173 ? 48.296 -0.177 -54.208 1.00 45.59 173 SER A O 1
ATOM 1347 N N . LEU A 1 174 ? 47.980 -1.565 -55.934 1.00 44.12 174 LEU A N 1
ATOM 1348 C CA . LEU A 1 174 ? 46.943 -2.359 -55.274 1.00 44.12 174 LEU A CA 1
ATOM 1349 C C . LEU A 1 174 ? 47.382 -3.793 -54.953 1.00 44.12 174 LEU A C 1
ATOM 1351 O O . LEU A 1 174 ? 46.527 -4.628 -54.657 1.00 44.12 174 LEU A O 1
ATOM 1355 N N . ASP A 1 175 ? 48.691 -4.053 -54.919 1.00 39.81 175 ASP A N 1
ATOM 1356 C CA . ASP A 1 175 ? 49.237 -5.263 -54.306 1.00 39.81 175 ASP A CA 1
ATOM 1357 C C . ASP A 1 175 ? 49.485 -5.028 -52.810 1.00 39.81 175 ASP A C 1
ATOM 1359 O O . ASP A 1 175 ? 50.478 -4.451 -52.389 1.00 39.81 175 ASP A O 1
ATOM 1363 N N . ASN A 1 176 ? 48.500 -5.463 -52.025 1.00 46.34 176 ASN A N 1
ATOM 1364 C CA . ASN A 1 176 ? 48.600 -6.100 -50.707 1.00 46.34 176 ASN A CA 1
ATOM 1365 C C . ASN A 1 176 ? 49.531 -5.542 -49.605 1.00 46.34 176 ASN A C 1
ATOM 1367 O O . ASN A 1 176 ? 49.826 -6.266 -48.655 1.00 46.34 176 ASN A O 1
ATOM 1371 N N . GLU A 1 177 ? 49.905 -4.268 -49.633 1.00 40.22 177 GLU A N 1
ATOM 1372 C CA . GLU A 1 177 ? 50.404 -3.564 -48.450 1.00 40.22 177 GLU A CA 1
ATOM 1373 C C . GLU A 1 177 ? 49.528 -2.351 -48.146 1.00 40.22 177 GLU A C 1
ATOM 1375 O O . GLU A 1 177 ? 48.948 -1.726 -49.033 1.00 40.22 177 GLU A O 1
ATOM 1380 N N . ALA A 1 178 ? 49.334 -2.110 -46.849 1.00 37.44 178 ALA A N 1
ATOM 1381 C CA . ALA A 1 178 ? 48.391 -1.159 -46.288 1.00 37.44 178 ALA A CA 1
ATOM 1382 C C . ALA A 1 178 ? 48.321 0.145 -47.095 1.00 37.44 178 ALA A C 1
ATOM 1384 O O . ALA A 1 178 ? 49.323 0.835 -47.247 1.00 37.44 178 ALA A O 1
ATOM 1385 N N . SER A 1 179 ? 47.109 0.440 -47.584 1.00 40.69 179 SER A N 1
ATOM 1386 C CA . SER A 1 179 ? 46.626 1.740 -48.061 1.00 40.69 179 SER A CA 1
ATOM 1387 C C . SER A 1 179 ? 47.620 2.866 -47.792 1.00 40.69 179 SER A C 1
ATOM 1389 O O . SER A 1 179 ? 47.844 3.177 -46.622 1.00 40.69 179 SER A O 1
ATOM 1391 N N . PHE A 1 180 ? 48.185 3.449 -48.857 1.00 40.94 180 PHE A N 1
ATOM 1392 C CA . PHE A 1 180 ? 49.004 4.664 -48.832 1.00 40.94 180 PHE A CA 1
ATOM 1393 C C . PHE A 1 180 ? 48.741 5.501 -47.586 1.00 40.94 180 PHE A C 1
ATOM 1395 O O . PHE A 1 180 ? 47.609 5.935 -47.385 1.00 40.94 180 PHE A O 1
ATOM 1402 N N . LEU A 1 181 ? 49.760 5.725 -46.756 1.00 47.09 181 LEU A N 1
ATOM 1403 C CA . LEU A 1 181 ? 49.655 6.669 -45.652 1.00 47.09 181 LEU A CA 1
ATOM 1404 C C . LEU A 1 181 ? 49.161 8.003 -46.242 1.00 47.09 181 LEU A C 1
ATOM 1406 O O . LEU A 1 181 ? 49.825 8.614 -47.080 1.00 47.09 181 LEU A O 1
ATOM 1410 N N . PHE A 1 182 ? 47.945 8.400 -45.882 1.00 48.69 182 PHE A N 1
ATOM 1411 C CA . PHE A 1 182 ? 47.352 9.667 -46.282 1.00 48.69 182 PHE A CA 1
ATOM 1412 C C . PHE A 1 182 ? 47.019 10.444 -45.019 1.00 48.69 182 PHE A C 1
ATOM 1414 O O . PHE A 1 182 ? 46.512 9.905 -44.032 1.00 48.69 182 PHE A O 1
ATOM 1421 N N . TYR A 1 183 ? 47.320 11.733 -45.037 1.00 52.53 183 TYR A N 1
ATOM 1422 C CA . TYR A 1 183 ? 46.982 12.604 -43.933 1.00 52.53 183 TYR A CA 1
ATOM 1423 C C . TYR A 1 183 ? 45.540 13.071 -44.109 1.00 52.53 183 TYR A C 1
ATOM 1425 O O . TYR A 1 183 ? 45.233 13.770 -45.073 1.00 52.53 183 TYR A O 1
ATOM 1433 N N . LYS A 1 184 ? 44.654 12.675 -43.187 1.00 55.91 184 LYS A N 1
ATOM 1434 C CA . LYS A 1 184 ? 43.279 13.174 -43.116 1.00 55.91 184 LYS A CA 1
ATOM 1435 C C . LYS A 1 184 ? 43.092 14.004 -41.857 1.00 55.91 184 LYS A C 1
ATOM 1437 O O . LYS A 1 184 ? 42.894 13.465 -40.771 1.00 55.91 184 LYS A O 1
ATOM 1442 N N . GLY A 1 185 ? 43.127 15.317 -42.035 1.00 57.50 185 GLY A N 1
ATOM 1443 C CA . GLY A 1 185 ? 42.873 16.293 -40.986 1.00 57.50 185 GLY A CA 1
ATOM 1444 C C . GLY A 1 185 ? 41.405 16.698 -40.960 1.00 57.50 185 GLY A C 1
ATOM 1445 O O . GLY A 1 185 ? 40.921 17.240 -41.951 1.00 57.50 185 GLY A O 1
ATOM 1446 N N . ARG A 1 186 ? 40.688 16.478 -39.852 1.00 61.88 186 ARG A N 1
ATOM 1447 C CA . ARG A 1 186 ? 39.310 16.978 -39.688 1.00 61.88 186 ARG A CA 1
ATOM 1448 C C . ARG A 1 186 ? 39.268 18.209 -38.800 1.00 61.88 186 ARG A C 1
ATOM 1450 O O . ARG A 1 186 ? 39.839 18.205 -37.713 1.00 61.88 186 ARG A O 1
ATOM 1457 N N . CYS A 1 187 ? 38.523 19.227 -39.215 1.00 59.69 187 CYS A N 1
ATOM 1458 C CA . CYS A 1 187 ? 38.118 20.305 -38.322 1.00 59.69 187 CYS A CA 1
ATOM 1459 C C . CYS A 1 187 ? 36.687 20.759 -38.599 1.00 59.69 187 CYS A C 1
ATOM 1461 O O . CYS A 1 187 ? 36.158 20.532 -39.685 1.00 59.69 187 CYS A O 1
ATOM 1463 N N . ALA A 1 188 ? 36.048 21.394 -37.617 1.00 66.56 188 ALA A N 1
ATOM 1464 C CA . ALA A 1 188 ? 34.702 21.903 -37.783 1.00 66.56 188 ALA A CA 1
ATOM 1465 C C . ALA A 1 188 ? 34.468 23.237 -37.064 1.00 66.56 188 ALA A C 1
ATOM 1467 O O . ALA A 1 188 ? 34.990 23.474 -35.973 1.00 66.56 188 ALA A O 1
ATOM 1468 N N . ILE A 1 189 ? 33.671 24.107 -37.689 1.00 72.25 189 ILE A N 1
ATOM 1469 C CA . ILE A 1 189 ? 33.441 25.496 -37.256 1.00 72.25 189 ILE A CA 1
ATOM 1470 C C . ILE A 1 189 ? 31.949 25.727 -37.001 1.00 72.25 189 ILE A C 1
ATOM 1472 O O . ILE A 1 189 ? 31.102 25.224 -37.743 1.00 72.25 189 ILE A O 1
ATOM 1476 N N . SER A 1 190 ? 31.626 26.511 -35.970 1.00 72.12 190 SER A N 1
ATOM 1477 C CA . SER A 1 190 ? 30.277 27.032 -35.720 1.00 72.12 190 SER A CA 1
ATOM 1478 C C . SER A 1 190 ? 30.108 28.459 -36.255 1.00 72.12 190 SER A C 1
ATOM 1480 O O . SER A 1 190 ? 31.055 29.248 -36.297 1.00 72.12 190 SER A O 1
ATOM 1482 N N . LEU A 1 191 ? 28.879 28.826 -36.628 1.00 70.75 191 LEU A N 1
ATOM 1483 C CA . LEU A 1 191 ? 28.566 30.130 -37.232 1.00 70.75 191 LEU A CA 1
ATOM 1484 C C . LEU A 1 191 ? 28.290 31.244 -36.208 1.00 70.75 191 LEU A C 1
ATOM 1486 O O . LEU A 1 191 ? 27.957 32.366 -36.587 1.00 70.75 191 LEU A O 1
ATOM 1490 N N . ARG A 1 192 ? 28.506 30.986 -34.911 1.00 71.25 192 ARG A N 1
ATOM 1491 C CA . ARG A 1 192 ? 28.205 31.910 -33.800 1.00 71.25 192 ARG A CA 1
ATOM 1492 C C . ARG A 1 192 ? 28.698 33.347 -34.008 1.00 71.25 192 ARG A C 1
ATOM 1494 O O . ARG A 1 192 ? 28.013 34.286 -33.623 1.00 71.25 192 ARG A O 1
ATOM 1501 N N . ARG A 1 193 ? 29.898 33.536 -34.567 1.00 67.69 193 ARG A N 1
ATOM 1502 C CA . ARG A 1 193 ? 30.488 34.879 -34.763 1.00 67.69 193 ARG A CA 1
ATOM 1503 C C . ARG A 1 193 ? 30.077 35.541 -36.075 1.00 67.69 193 ARG A C 1
ATOM 1505 O O . ARG A 1 193 ? 30.000 36.762 -36.128 1.00 67.69 193 ARG A O 1
ATOM 1512 N N . VAL A 1 194 ? 29.728 34.750 -37.089 1.00 71.06 194 VAL A N 1
ATOM 1513 C CA . VAL A 1 194 ? 29.146 35.257 -38.343 1.00 71.06 194 VAL A CA 1
ATOM 1514 C C . VAL A 1 194 ? 27.771 35.863 -38.073 1.00 71.06 194 VAL A C 1
ATOM 1516 O O . VAL A 1 194 ? 27.464 36.937 -38.582 1.00 71.06 194 VAL A O 1
ATOM 1519 N N . LEU A 1 195 ? 27.000 35.239 -37.175 1.00 67.75 195 LEU A N 1
ATOM 1520 C CA . LEU A 1 195 ? 25.726 35.764 -36.671 1.00 67.75 195 LEU A CA 1
ATOM 1521 C C . LEU A 1 195 ? 25.879 37.068 -35.862 1.00 67.75 195 LEU A C 1
ATOM 1523 O O . LEU A 1 195 ? 24.908 37.788 -35.682 1.00 67.75 195 LEU A O 1
ATOM 1527 N N . ARG A 1 196 ? 27.087 37.414 -35.397 1.00 67.50 196 ARG A N 1
ATOM 1528 C CA . ARG A 1 196 ? 27.378 38.708 -34.744 1.00 67.50 196 ARG A CA 1
ATOM 1529 C C . ARG A 1 196 ? 27.868 39.788 -35.716 1.00 67.50 196 ARG A C 1
ATOM 1531 O O . ARG A 1 196 ? 28.085 40.923 -35.302 1.00 67.50 196 ARG A O 1
ATOM 1538 N N . GLY A 1 197 ? 28.042 39.449 -36.997 1.00 63.44 197 GLY A N 1
ATOM 1539 C CA . GLY A 1 197 ? 28.551 40.363 -38.026 1.00 63.44 197 GLY A CA 1
ATOM 1540 C C . GLY A 1 197 ? 30.073 40.555 -38.010 1.00 63.44 197 GLY A C 1
ATOM 1541 O O . GLY A 1 197 ? 30.588 41.417 -38.716 1.00 63.44 197 GLY A O 1
ATOM 1542 N N . GLU A 1 198 ? 30.817 39.762 -37.234 1.00 66.69 198 GLU A N 1
ATOM 1543 C CA . GLU A 1 198 ? 32.271 39.902 -37.123 1.00 66.69 198 GLU A CA 1
ATOM 1544 C C . GLU A 1 198 ? 32.996 39.210 -38.290 1.00 66.69 198 GLU A C 1
ATOM 1546 O O . GLU A 1 198 ? 32.810 38.018 -38.546 1.00 66.69 198 GLU A O 1
ATOM 1551 N N . LYS A 1 199 ? 33.898 39.939 -38.959 1.00 68.38 199 LYS A N 1
ATOM 1552 C CA . LYS A 1 199 ? 34.890 39.363 -39.878 1.00 68.38 199 LYS A CA 1
ATOM 1553 C C . LYS A 1 199 ? 35.990 38.688 -39.059 1.00 68.38 199 LYS A C 1
ATOM 1555 O O . LYS A 1 199 ? 36.698 39.365 -38.314 1.00 68.38 199 LYS A O 1
ATOM 1560 N N . ARG A 1 200 ? 36.173 37.370 -39.207 1.00 71.69 200 ARG A N 1
ATOM 1561 C CA . ARG A 1 200 ? 37.211 36.649 -38.454 1.00 71.69 200 ARG A CA 1
ATOM 1562 C C . ARG A 1 200 ? 37.896 35.545 -39.253 1.00 71.69 200 ARG A C 1
ATOM 1564 O O . ARG A 1 200 ? 37.250 34.755 -39.937 1.00 71.69 200 ARG A O 1
ATOM 1571 N N . ALA A 1 201 ? 39.216 35.495 -39.099 1.00 77.50 201 ALA A N 1
ATOM 1572 C CA . ALA A 1 201 ? 40.056 34.384 -39.518 1.00 77.50 201 ALA A CA 1
ATOM 1573 C C . ALA A 1 201 ? 40.157 33.353 -38.383 1.00 77.50 201 ALA A C 1
ATOM 1575 O O . ALA A 1 201 ? 40.352 33.706 -37.215 1.00 77.50 201 ALA A O 1
ATOM 1576 N N . TYR A 1 202 ? 40.011 32.084 -38.733 1.00 78.50 202 TYR A N 1
ATOM 1577 C CA . TYR A 1 202 ? 40.105 30.932 -37.852 1.00 78.50 202 TYR A CA 1
ATOM 1578 C C . TYR A 1 202 ? 41.338 30.125 -38.235 1.00 78.50 202 TYR A C 1
ATOM 1580 O O . TYR A 1 202 ? 41.475 29.724 -39.389 1.00 78.50 202 TYR A O 1
ATOM 1588 N N . ARG A 1 203 ? 42.204 29.876 -37.249 1.00 79.56 203 ARG A N 1
ATOM 1589 C CA . ARG A 1 203 ? 43.271 28.877 -37.339 1.00 79.56 203 ARG A CA 1
ATOM 1590 C C . ARG A 1 203 ? 42.818 27.637 -36.600 1.00 79.56 203 ARG A C 1
ATOM 1592 O O . ARG A 1 203 ? 42.485 27.711 -35.416 1.00 79.56 203 ARG A O 1
ATOM 1599 N N . LEU A 1 204 ? 42.740 26.528 -37.311 1.00 78.69 204 LEU A N 1
ATOM 1600 C CA . LEU A 1 204 ? 42.078 25.326 -36.844 1.00 78.69 204 LEU A CA 1
ATOM 1601 C C . LEU A 1 204 ? 43.047 24.162 -36.838 1.00 78.69 204 LEU A C 1
ATOM 1603 O O . LEU A 1 204 ? 43.483 23.735 -37.900 1.00 78.69 204 LEU A O 1
ATOM 1607 N N . ALA A 1 205 ? 43.352 23.629 -35.658 1.00 75.44 205 ALA A N 1
ATOM 1608 C CA . ALA A 1 205 ? 44.138 22.409 -35.563 1.00 75.44 205 ALA A CA 1
ATOM 1609 C C . ALA A 1 205 ? 43.390 21.254 -36.236 1.00 75.44 205 ALA A C 1
ATOM 1611 O O . ALA A 1 205 ? 42.178 21.079 -36.055 1.00 75.44 205 ALA A O 1
ATOM 1612 N N . LEU A 1 206 ? 44.127 20.484 -37.022 1.00 74.75 206 LEU A N 1
ATOM 1613 C CA . LEU A 1 206 ? 43.605 19.335 -37.731 1.00 74.75 206 LEU A CA 1
ATOM 1614 C C . LEU A 1 206 ? 43.739 18.084 -36.852 1.00 74.75 206 LEU A C 1
ATOM 1616 O O . LEU A 1 206 ? 44.774 17.833 -36.229 1.00 74.75 206 LEU A O 1
ATOM 1620 N N . LEU A 1 207 ? 42.666 17.300 -36.781 1.00 67.75 207 LEU A N 1
ATOM 1621 C CA . LEU A 1 207 ? 42.645 16.014 -36.084 1.00 67.75 207 LEU A CA 1
ATOM 1622 C C . LEU A 1 207 ? 42.955 14.890 -37.070 1.00 67.75 207 LEU A C 1
ATOM 1624 O O . LEU A 1 207 ? 42.277 14.798 -38.095 1.00 67.75 207 LEU A O 1
ATOM 1628 N N . ALA A 1 208 ? 43.931 14.042 -36.745 1.00 61.38 208 ALA A N 1
ATOM 1629 C CA . ALA A 1 208 ? 44.211 12.817 -37.492 1.00 61.38 208 ALA A CA 1
ATOM 1630 C C . ALA A 1 208 ? 43.058 11.801 -37.361 1.00 61.38 208 ALA A C 1
ATOM 1632 O O . ALA A 1 208 ? 42.186 11.932 -36.498 1.00 61.38 208 ALA A O 1
ATOM 1633 N N . GLU A 1 209 ? 43.055 10.748 -38.188 1.00 54.41 209 GLU A N 1
ATOM 1634 C CA . GLU A 1 209 ? 42.007 9.710 -38.159 1.00 54.41 209 GLU A CA 1
ATOM 1635 C C . GLU A 1 209 ? 41.900 8.975 -36.813 1.00 54.41 209 GLU A C 1
ATOM 1637 O O . GLU A 1 209 ? 40.819 8.512 -36.455 1.00 54.41 209 GLU A O 1
ATOM 1642 N N . ASN A 1 210 ? 42.988 8.930 -36.039 1.00 55.22 210 ASN A N 1
ATOM 1643 C CA . ASN A 1 210 ? 43.033 8.369 -34.686 1.00 55.22 210 ASN A CA 1
ATOM 1644 C C . ASN A 1 210 ? 42.541 9.344 -33.591 1.00 55.22 210 ASN A C 1
ATOM 1646 O O . ASN A 1 210 ? 42.589 9.010 -32.409 1.00 55.22 210 ASN A O 1
ATOM 1650 N N . GLY A 1 211 ? 42.101 10.553 -33.959 1.00 54.38 211 GLY A N 1
ATOM 1651 C CA . GLY A 1 211 ? 41.626 11.576 -33.027 1.00 54.38 211 GLY A CA 1
ATOM 1652 C C . GLY A 1 211 ? 42.727 12.354 -32.298 1.00 54.38 211 GLY A C 1
ATOM 1653 O O . GLY A 1 211 ? 42.406 13.172 -31.437 1.00 54.38 211 GLY A O 1
ATOM 1654 N N . GLN A 1 212 ? 44.007 12.146 -32.627 1.00 60.09 212 GLN A N 1
ATOM 1655 C CA . GLN A 1 212 ? 45.103 12.945 -32.075 1.00 60.09 212 GLN A CA 1
ATOM 1656 C C . GLN A 1 212 ? 45.225 14.291 -32.796 1.00 60.09 212 GLN A C 1
ATOM 1658 O O . GLN A 1 212 ? 45.056 14.395 -34.014 1.00 60.09 212 GLN A O 1
ATOM 1663 N N . LEU A 1 213 ? 45.516 15.336 -32.019 1.00 60.94 213 LEU A N 1
ATOM 1664 C CA . LEU A 1 213 ? 45.799 16.671 -32.536 1.00 60.94 213 LEU A CA 1
ATOM 1665 C C . LEU A 1 213 ? 47.147 16.657 -33.248 1.00 60.94 213 LEU A C 1
ATOM 1667 O O . LEU A 1 213 ? 48.155 16.234 -32.686 1.00 60.94 213 LEU A O 1
ATOM 1671 N N . THR A 1 214 ? 47.149 17.128 -34.486 1.00 69.81 214 THR A N 1
ATOM 1672 C CA . THR A 1 214 ? 48.354 17.214 -35.311 1.00 69.81 214 THR A CA 1
ATOM 1673 C C . THR A 1 214 ? 48.869 18.655 -35.320 1.00 69.81 214 THR A C 1
ATOM 1675 O O . THR A 1 214 ? 48.091 19.574 -35.045 1.00 69.81 214 THR A O 1
ATOM 1678 N N . PRO A 1 215 ? 50.162 18.883 -35.613 1.00 71.69 215 PRO A N 1
ATOM 1679 C CA . PRO A 1 215 ? 50.715 20.238 -35.683 1.00 71.69 215 PRO A CA 1
ATOM 1680 C C . PRO A 1 215 ? 50.127 21.060 -36.838 1.00 71.69 215 PRO A C 1
ATOM 1682 O O . PRO A 1 215 ? 50.215 22.282 -36.824 1.00 71.69 215 PRO A O 1
ATOM 1685 N N . SER A 1 216 ? 49.503 20.403 -37.815 1.00 74.75 216 SER A N 1
ATOM 1686 C CA . SER A 1 216 ? 48.948 21.048 -38.996 1.00 74.75 216 SER A CA 1
ATOM 1687 C C . SER A 1 216 ? 47.705 21.862 -38.664 1.00 74.75 216 SER A C 1
ATOM 1689 O O . SER A 1 216 ? 46.802 21.418 -37.941 1.00 74.75 216 SER A O 1
ATOM 1691 N N . THR A 1 217 ? 47.627 23.052 -39.246 1.00 80.81 217 THR A N 1
ATOM 1692 C CA . THR A 1 217 ? 46.507 23.966 -39.041 1.00 80.81 217 THR A CA 1
ATOM 1693 C C . THR A 1 217 ? 45.853 24.350 -40.360 1.00 80.81 217 THR A C 1
ATOM 1695 O O . THR A 1 217 ? 46.501 24.476 -41.392 1.00 80.81 217 THR A O 1
ATOM 1698 N N . LEU A 1 218 ? 44.535 24.516 -40.346 1.00 82.81 218 LEU A N 1
ATOM 1699 C CA . LEU A 1 218 ? 43.755 24.999 -41.475 1.00 82.81 218 LEU A CA 1
ATOM 1700 C C . LEU A 1 218 ? 43.332 26.445 -41.225 1.00 82.81 218 LEU A C 1
ATOM 1702 O O . LEU A 1 218 ? 42.738 26.762 -40.191 1.00 82.81 218 LEU A O 1
ATOM 1706 N N . ASN A 1 219 ? 43.588 27.297 -42.212 1.00 82.88 219 ASN A N 1
ATOM 1707 C CA . ASN A 1 219 ? 43.244 28.708 -42.198 1.00 82.88 219 ASN A CA 1
ATOM 1708 C C . ASN A 1 219 ? 41.961 28.949 -42.996 1.00 82.88 219 ASN A C 1
ATOM 1710 O O . ASN A 1 219 ? 41.909 28.795 -44.221 1.00 82.88 219 ASN A O 1
ATOM 1714 N N . VAL A 1 220 ? 40.913 29.350 -42.280 1.00 83.00 220 VAL A N 1
ATOM 1715 C CA . VAL A 1 220 ? 39.580 29.600 -42.834 1.00 83.00 220 VAL A CA 1
ATOM 1716 C C . VAL A 1 220 ? 39.101 30.976 -42.405 1.00 83.00 220 VAL A C 1
ATOM 1718 O O . VAL A 1 220 ? 39.197 31.348 -41.240 1.00 83.00 220 VAL A O 1
ATOM 1721 N N . GLU A 1 221 ? 38.539 31.736 -43.328 1.00 80.75 221 GLU A N 1
ATOM 1722 C CA . GLU A 1 221 ? 37.981 33.053 -43.067 1.00 80.75 221 GLU A CA 1
ATOM 1723 C C . GLU A 1 221 ? 36.481 33.061 -43.349 1.00 80.75 221 GLU A C 1
ATOM 1725 O O . GLU A 1 221 ? 36.007 32.514 -44.346 1.00 80.75 221 GLU A O 1
ATOM 1730 N N . LEU A 1 222 ? 35.730 33.695 -42.4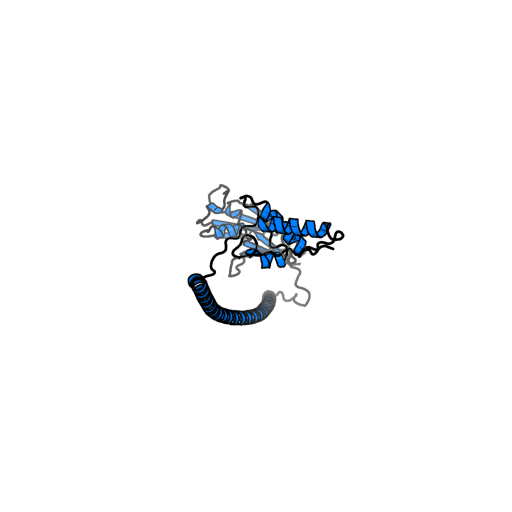55 1.00 79.06 222 LEU A N 1
ATOM 1731 C CA . LEU A 1 222 ? 34.285 33.844 -42.565 1.00 79.06 222 LEU A CA 1
ATOM 1732 C C . LEU A 1 222 ? 33.924 35.330 -42.566 1.00 79.06 222 LEU A C 1
ATOM 1734 O O . LEU A 1 222 ? 34.365 36.086 -41.692 1.00 79.06 222 LEU A O 1
ATOM 1738 N N . PHE A 1 223 ? 33.109 35.739 -43.540 1.00 76.75 223 PHE A N 1
ATOM 1739 C CA . PHE A 1 223 ? 32.695 37.129 -43.731 1.00 76.75 223 PHE A CA 1
ATOM 1740 C C . PHE A 1 223 ? 31.182 37.231 -43.908 1.00 76.75 223 PHE A C 1
ATOM 1742 O O . PHE A 1 223 ? 30.626 36.601 -44.803 1.00 76.75 223 PHE A O 1
ATOM 1749 N N . SER A 1 224 ? 30.516 38.051 -43.093 1.00 70.56 224 SER A N 1
ATOM 1750 C CA . SER A 1 224 ? 29.112 38.421 -43.318 1.00 70.56 224 SER A CA 1
ATOM 1751 C C . SER A 1 224 ? 29.017 39.533 -44.369 1.00 70.56 224 SER A C 1
ATOM 1753 O O . SER A 1 224 ? 29.866 40.422 -44.395 1.00 70.56 224 SER A O 1
ATOM 1755 N N . LEU A 1 225 ? 28.002 39.482 -45.240 1.00 62.44 225 LEU A N 1
ATOM 1756 C CA . LEU A 1 225 ? 27.758 40.474 -46.300 1.00 62.44 225 LEU A CA 1
ATOM 1757 C C . LEU A 1 225 ? 26.745 41.564 -45.886 1.00 62.44 225 LEU A C 1
ATOM 1759 O O . LEU A 1 225 ? 26.373 42.406 -46.702 1.00 62.44 225 LEU A O 1
ATOM 1763 N N . SER A 1 226 ? 26.244 41.541 -44.647 1.00 58.06 226 SER A N 1
ATOM 1764 C CA . SER A 1 226 ? 25.247 42.521 -44.198 1.00 58.06 226 SER A CA 1
ATOM 1765 C C . SER A 1 226 ? 25.855 43.926 -44.068 1.00 58.06 226 SER A C 1
ATOM 1767 O O . SER A 1 226 ? 26.963 44.078 -43.559 1.00 58.06 226 SER A O 1
ATOM 1769 N N . LYS A 1 227 ? 25.131 44.951 -44.537 1.00 52.91 227 LYS A N 1
ATOM 1770 C CA . LYS A 1 227 ? 25.592 46.351 -44.644 1.00 52.91 227 LYS A CA 1
ATOM 1771 C C . LYS A 1 227 ? 25.635 47.129 -43.314 1.00 52.91 227 LYS A C 1
ATOM 1773 O O . LYS A 1 227 ? 26.041 48.287 -43.330 1.00 52.91 227 LYS A O 1
ATOM 1778 N N . ASP A 1 228 ? 25.301 46.517 -42.179 1.00 50.94 228 ASP A N 1
ATOM 1779 C CA . ASP A 1 228 ? 25.312 47.197 -40.877 1.00 50.94 228 ASP A CA 1
ATOM 1780 C C . ASP A 1 228 ? 26.603 46.901 -40.104 1.00 50.94 228 ASP A C 1
ATOM 1782 O O . ASP A 1 228 ? 26.804 45.818 -39.558 1.00 50.94 228 ASP A O 1
ATOM 1786 N N . VAL A 1 229 ? 27.492 47.895 -40.078 1.00 52.91 229 VAL A N 1
ATOM 1787 C CA . VAL A 1 229 ? 28.885 47.849 -39.589 1.00 52.91 229 VAL A CA 1
ATOM 1788 C C . VAL A 1 229 ? 29.002 47.885 -38.050 1.00 52.91 229 VAL A C 1
ATOM 1790 O O . VAL A 1 229 ? 30.051 48.212 -37.503 1.00 52.91 229 VAL A O 1
ATOM 1793 N N . THR A 1 230 ? 27.972 47.508 -37.293 1.00 51.88 230 THR A N 1
ATOM 1794 C CA . THR A 1 230 ? 28.083 47.403 -35.828 1.00 51.88 230 THR A CA 1
ATOM 1795 C C . THR A 1 230 ? 28.028 45.945 -35.390 1.00 51.88 230 THR A C 1
ATOM 1797 O O . THR A 1 230 ? 27.084 45.218 -35.689 1.00 51.88 230 THR A O 1
ATOM 1800 N N . ALA A 1 231 ? 29.076 45.502 -34.685 1.00 56.28 231 ALA A N 1
ATOM 1801 C CA . ALA A 1 231 ? 29.125 44.188 -34.052 1.00 56.28 231 ALA A CA 1
ATOM 1802 C C . ALA A 1 231 ? 27.879 44.017 -33.167 1.00 56.28 231 ALA A C 1
ATOM 1804 O O . ALA A 1 231 ? 27.739 44.695 -32.144 1.00 56.28 231 ALA A O 1
ATOM 1805 N N . ARG A 1 232 ? 26.948 43.153 -33.587 1.00 60.75 232 ARG A N 1
ATOM 1806 C CA . ARG A 1 232 ? 25.683 42.945 -32.874 1.00 60.75 232 ARG A CA 1
ATOM 1807 C C . ARG A 1 232 ? 25.989 42.199 -31.578 1.00 60.75 232 ARG A C 1
ATOM 1809 O O . ARG A 1 232 ? 26.610 41.132 -31.606 1.00 60.75 232 ARG A O 1
ATOM 1816 N N . LYS A 1 233 ? 25.593 42.772 -30.434 1.00 56.44 233 LYS A N 1
ATOM 1817 C CA . LYS A 1 233 ? 25.835 42.166 -29.112 1.00 56.44 233 LYS A CA 1
ATOM 1818 C C . LYS A 1 233 ? 25.031 40.873 -28.951 1.00 56.44 233 LYS A C 1
ATOM 1820 O O . LYS A 1 233 ? 25.594 39.886 -28.467 1.00 56.44 233 LYS A O 1
ATOM 1825 N N . ASP A 1 234 ? 23.802 40.848 -29.480 1.00 61.41 234 ASP A N 1
ATOM 1826 C CA . ASP A 1 234 ? 22.907 39.696 -29.417 1.00 61.41 234 ASP A CA 1
ATOM 1827 C C . ASP A 1 234 ? 22.500 39.169 -30.809 1.00 61.41 234 ASP A C 1
ATOM 1829 O O . ASP A 1 234 ? 21.919 39.892 -31.616 1.00 61.41 234 ASP A O 1
ATOM 1833 N N . PRO A 1 235 ? 22.760 37.879 -31.112 1.00 62.09 235 PRO A N 1
ATOM 1834 C CA . PRO A 1 235 ? 22.417 37.264 -32.398 1.00 62.09 235 PRO A CA 1
ATOM 1835 C C . PRO A 1 235 ? 20.905 37.030 -32.585 1.00 62.09 235 PRO A C 1
ATOM 1837 O O . PRO A 1 235 ? 20.489 36.595 -33.655 1.00 62.09 235 PRO A O 1
ATOM 1840 N N . MET A 1 236 ? 20.083 37.309 -31.564 1.00 64.75 236 MET A N 1
ATOM 1841 C CA . MET A 1 236 ? 18.625 37.124 -31.576 1.00 64.75 236 MET A CA 1
ATOM 1842 C C . MET A 1 236 ? 17.878 38.243 -32.328 1.00 64.75 236 MET A C 1
ATOM 1844 O O . MET A 1 236 ? 16.718 38.078 -32.685 1.00 64.75 236 MET A O 1
ATOM 1848 N N . GLU A 1 237 ? 18.545 39.359 -32.637 1.00 65.44 237 GLU A N 1
ATOM 1849 C CA . GLU A 1 237 ? 17.998 40.456 -33.458 1.00 65.44 237 GLU A CA 1
ATOM 1850 C C . GLU A 1 237 ? 17.844 40.080 -34.948 1.00 65.44 237 GLU A C 1
ATOM 1852 O O . GLU A 1 237 ? 17.277 40.829 -35.738 1.00 65.44 237 GLU A O 1
ATOM 1857 N N . LEU A 1 238 ? 18.372 38.919 -35.350 1.00 65.38 238 LEU A N 1
ATOM 1858 C CA . LEU A 1 238 ? 18.336 38.396 -36.720 1.00 65.38 238 LEU A CA 1
ATOM 1859 C C . LEU A 1 238 ? 17.122 37.503 -37.007 1.00 65.38 238 LEU A C 1
ATOM 1861 O O . LEU A 1 238 ? 17.014 36.957 -38.106 1.00 65.38 238 LEU A O 1
ATOM 1865 N N . VAL A 1 239 ? 16.217 37.341 -36.037 1.00 68.44 239 VAL A N 1
ATOM 1866 C CA . VAL A 1 239 ? 15.010 36.522 -36.196 1.00 68.44 239 VAL A CA 1
ATOM 1867 C C . VAL A 1 239 ? 14.144 37.093 -37.323 1.00 68.44 239 VAL A C 1
ATOM 1869 O O . VAL A 1 239 ? 13.750 38.256 -37.300 1.00 68.44 239 VAL A O 1
ATOM 1872 N N . GLY A 1 240 ? 13.873 36.266 -38.334 1.00 65.38 240 GLY A N 1
ATOM 1873 C CA . GLY A 1 240 ? 13.093 36.620 -39.523 1.00 65.38 240 GLY A CA 1
ATOM 1874 C C . GLY A 1 240 ? 13.889 37.240 -40.679 1.00 65.38 240 GLY A C 1
ATOM 1875 O O . GLY A 1 240 ? 13.324 37.412 -41.759 1.00 65.38 240 GLY A O 1
ATOM 1876 N N . GLN A 1 241 ? 15.184 37.531 -40.505 1.00 73.62 241 GLN A N 1
ATOM 1877 C CA . GLN A 1 241 ? 16.046 38.079 -41.561 1.00 73.62 241 GLN A CA 1
ATOM 1878 C C . GLN A 1 241 ? 16.795 36.969 -42.319 1.00 73.62 241 GLN A C 1
ATOM 1880 O O . GLN A 1 241 ? 17.051 35.889 -41.782 1.00 73.62 241 GLN A O 1
ATOM 1885 N N . SER A 1 242 ? 17.174 37.253 -43.569 1.00 71.81 242 SER A N 1
ATOM 1886 C CA . SER A 1 242 ? 18.039 36.386 -44.379 1.00 71.81 242 SER A CA 1
ATOM 1887 C C . SER A 1 242 ? 19.486 36.868 -44.302 1.00 71.81 242 SER A C 1
ATOM 1889 O O . SER A 1 242 ? 19.759 38.053 -44.512 1.00 71.81 242 SER A O 1
ATOM 1891 N N . ILE A 1 243 ? 20.429 35.964 -44.029 1.00 74.06 243 ILE A N 1
ATOM 1892 C CA . ILE A 1 243 ? 21.857 36.302 -43.938 1.00 74.06 243 ILE A CA 1
ATOM 1893 C C . ILE A 1 243 ? 22.615 35.676 -45.097 1.00 74.06 243 ILE A C 1
ATOM 1895 O O . ILE A 1 243 ? 22.507 34.481 -45.362 1.00 74.06 243 ILE A O 1
ATOM 1899 N N . ARG A 1 244 ? 23.458 36.489 -45.735 1.00 78.56 244 ARG A N 1
ATOM 1900 C CA . ARG A 1 244 ? 24.441 36.038 -46.720 1.00 78.56 244 ARG A CA 1
ATOM 1901 C C . ARG A 1 244 ? 25.838 36.158 -46.140 1.00 78.56 244 ARG A C 1
ATOM 1903 O O . ARG A 1 244 ? 26.199 37.208 -45.603 1.00 78.56 244 ARG A O 1
ATOM 1910 N N . PHE A 1 245 ? 26.623 35.096 -46.258 1.00 79.12 245 PHE A N 1
ATOM 1911 C CA . PHE A 1 245 ? 28.010 35.082 -45.811 1.00 79.12 245 PHE A CA 1
ATOM 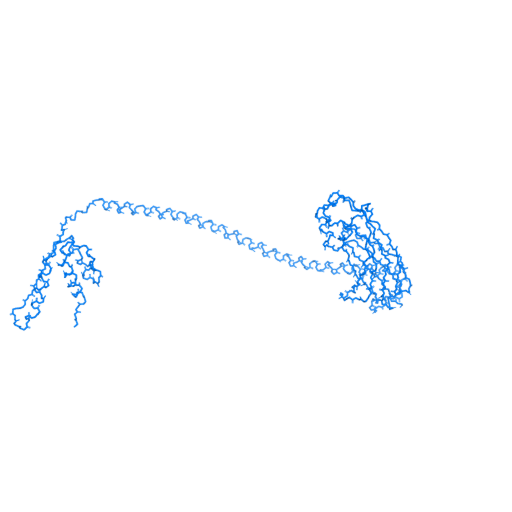1912 C C . PHE A 1 245 ? 28.904 34.344 -46.805 1.00 79.12 245 PHE A C 1
ATOM 1914 O O . PHE A 1 245 ? 28.466 33.456 -47.533 1.00 79.12 245 PHE A O 1
ATOM 1921 N N . TYR A 1 246 ? 30.176 34.724 -46.826 1.00 79.75 246 TYR A N 1
ATOM 1922 C CA . TYR A 1 246 ? 31.217 34.047 -47.581 1.00 79.75 246 TYR A CA 1
ATOM 1923 C C . TYR A 1 246 ? 32.095 33.232 -46.642 1.00 79.75 246 TYR A C 1
ATOM 1925 O O . TYR A 1 246 ? 32.524 33.708 -45.588 1.00 79.75 246 TYR A O 1
ATOM 1933 N N . LEU A 1 247 ? 32.392 32.011 -47.068 1.00 82.00 247 LEU A N 1
ATOM 1934 C CA . LEU A 1 247 ? 33.395 31.142 -46.481 1.00 82.00 247 LEU A CA 1
ATOM 1935 C C . LEU A 1 247 ? 34.588 31.088 -47.435 1.00 82.00 247 LEU A C 1
ATOM 1937 O O . LEU A 1 247 ? 34.454 30.625 -48.569 1.00 82.00 247 LEU A O 1
ATOM 1941 N N . ARG A 1 248 ? 35.747 31.564 -46.976 1.00 82.25 248 ARG A N 1
ATOM 1942 C CA . ARG A 1 248 ? 37.013 31.480 -47.704 1.00 82.25 248 ARG A CA 1
ATOM 1943 C C . ARG A 1 248 ? 37.943 30.480 -47.027 1.00 82.25 248 ARG A C 1
ATOM 1945 O O . ARG A 1 248 ? 38.382 30.701 -45.905 1.00 82.25 248 ARG A O 1
ATOM 1952 N N . VAL A 1 249 ? 38.283 29.399 -47.719 1.00 82.94 249 VAL A N 1
ATOM 1953 C CA . VAL A 1 249 ? 39.331 28.463 -47.300 1.00 82.94 249 VAL A CA 1
ATOM 1954 C C . VAL A 1 249 ? 40.646 28.959 -47.888 1.00 82.94 249 VAL A C 1
ATOM 1956 O O . VAL A 1 249 ? 40.868 28.856 -49.093 1.00 82.94 249 VAL A O 1
ATOM 1959 N N . VAL A 1 250 ? 41.493 29.557 -47.049 1.00 80.75 250 VAL A N 1
ATOM 1960 C CA . VAL A 1 250 ? 42.746 30.195 -47.483 1.00 80.75 250 VAL A CA 1
ATOM 1961 C C . VAL A 1 250 ? 43.781 29.128 -47.827 1.00 80.75 250 VAL A C 1
ATOM 1963 O O . VAL A 1 250 ? 44.368 29.159 -48.907 1.00 80.75 250 VAL A O 1
ATOM 1966 N N . GLY A 1 251 ? 43.965 28.153 -46.938 1.00 82.06 251 GLY A N 1
ATOM 1967 C CA . GLY A 1 251 ? 45.014 27.148 -47.065 1.00 82.06 251 GLY A CA 1
ATOM 1968 C C . GLY A 1 251 ? 45.251 26.385 -45.769 1.00 82.06 251 GLY A C 1
ATOM 1969 O O . GLY A 1 251 ? 44.592 26.659 -44.765 1.00 82.06 251 GLY A O 1
ATOM 1970 N N . ALA A 1 252 ? 46.197 25.455 -45.792 1.00 81.44 252 ALA A N 1
ATOM 1971 C CA . ALA A 1 252 ? 46.715 24.796 -44.597 1.00 81.44 252 ALA A CA 1
ATOM 1972 C C . ALA A 1 252 ? 48.171 25.215 -44.350 1.00 81.44 252 ALA A C 1
ATOM 1974 O O . ALA A 1 252 ? 48.864 25.626 -45.277 1.00 81.44 252 ALA A O 1
ATOM 1975 N N . GLU A 1 253 ? 48.609 25.132 -43.101 1.00 79.69 253 GLU A N 1
ATOM 1976 C CA . GLU A 1 253 ? 49.978 25.373 -42.645 1.00 79.69 253 GLU A CA 1
ATOM 1977 C C . GLU A 1 253 ? 50.466 24.139 -41.878 1.00 79.69 253 GLU A C 1
ATOM 1979 O O . GLU A 1 253 ? 49.673 23.438 -41.240 1.00 79.69 253 GLU A O 1
ATOM 1984 N N . ASP A 1 254 ? 51.771 23.881 -41.950 1.00 77.62 254 ASP A N 1
ATOM 1985 C CA . ASP A 1 254 ? 52.455 22.803 -41.228 1.00 77.62 254 ASP A CA 1
ATOM 1986 C C . ASP A 1 254 ? 51.896 21.399 -41.515 1.00 77.62 254 ASP A C 1
ATOM 1988 O O . ASP A 1 254 ? 51.792 20.550 -40.622 1.00 77.62 254 ASP A O 1
ATOM 1992 N N . LEU A 1 255 ? 51.523 21.122 -42.772 1.00 74.69 255 LEU A N 1
ATOM 1993 C CA . LEU A 1 255 ? 51.231 19.750 -43.195 1.00 74.69 255 LEU A CA 1
ATOM 1994 C C . LEU A 1 255 ? 52.500 18.892 -43.084 1.00 74.69 255 LEU A C 1
ATOM 1996 O O . LEU A 1 255 ? 53.589 19.381 -43.402 1.00 74.69 255 LEU A O 1
ATOM 2000 N N . PRO A 1 256 ? 52.397 17.620 -42.649 1.00 71.75 256 PRO A N 1
ATOM 2001 C CA . PRO A 1 256 ? 53.580 16.792 -42.484 1.00 71.75 256 PRO A CA 1
ATOM 2002 C C . PRO A 1 256 ? 54.299 16.631 -43.833 1.00 71.75 256 PRO A C 1
ATOM 2004 O O . PRO A 1 256 ? 53.637 16.336 -44.829 1.00 71.75 256 PRO A O 1
ATOM 2007 N N . PRO A 1 257 ? 55.639 16.762 -43.879 1.00 65.38 257 PRO A N 1
ATOM 2008 C CA . PRO A 1 257 ? 56.412 16.787 -45.128 1.00 65.38 257 PRO A CA 1
ATOM 2009 C C . PRO A 1 257 ? 56.291 15.492 -45.945 1.00 65.38 257 PRO A C 1
ATOM 2011 O O . PRO A 1 257 ? 56.516 15.483 -47.148 1.00 65.38 257 PRO A O 1
ATOM 2014 N N . GLN A 1 258 ? 55.903 14.398 -45.287 1.00 62.91 258 GLN A N 1
ATOM 2015 C CA . GLN A 1 258 ? 55.661 13.091 -45.893 1.00 62.91 258 GLN A CA 1
ATOM 2016 C C . GLN A 1 258 ? 54.345 13.020 -46.682 1.00 62.91 258 GLN A C 1
ATOM 2018 O O . GLN A 1 258 ? 54.144 12.028 -47.371 1.00 62.91 258 GLN A O 1
ATOM 2023 N N . PHE A 1 259 ? 53.457 14.021 -46.571 1.00 63.84 259 PHE A N 1
ATOM 2024 C CA . PHE A 1 259 ? 52.102 14.040 -47.149 1.00 63.84 259 PHE A CA 1
ATOM 2025 C C . PHE A 1 259 ? 51.803 15.337 -47.920 1.00 63.84 259 PHE A C 1
ATOM 2027 O O . PHE A 1 259 ? 50.710 15.898 -47.818 1.00 63.84 259 PHE A O 1
ATOM 2034 N N . CYS A 1 260 ? 52.784 15.851 -48.664 1.00 59.59 260 CYS A N 1
ATOM 2035 C CA . CYS A 1 260 ? 52.672 17.130 -49.379 1.00 59.59 260 CYS A CA 1
ATOM 2036 C C . CYS A 1 260 ? 52.256 17.000 -50.849 1.00 59.59 260 CYS A C 1
ATOM 2038 O O . CYS A 1 260 ? 51.980 18.017 -51.490 1.00 59.59 260 CYS A O 1
ATOM 2040 N N . ARG A 1 261 ? 52.183 15.776 -51.383 1.00 60.41 261 ARG A N 1
ATOM 2041 C CA . ARG A 1 261 ? 51.852 15.530 -52.787 1.00 60.41 261 ARG A CA 1
ATOM 2042 C C . ARG A 1 261 ? 50.331 15.538 -52.967 1.00 60.41 261 ARG A C 1
ATOM 2044 O O . ARG A 1 261 ? 49.601 14.909 -52.201 1.00 60.41 261 ARG A O 1
ATOM 2051 N N . HIS A 1 262 ? 49.841 16.285 -53.957 1.00 65.62 262 HIS A N 1
ATOM 2052 C CA . HIS A 1 262 ? 48.411 16.425 -54.288 1.00 65.62 262 HIS A CA 1
ATOM 2053 C C . HIS A 1 262 ? 47.492 16.755 -53.094 1.00 65.62 262 HIS A C 1
ATOM 2055 O O . HIS A 1 262 ? 46.485 16.086 -52.852 1.00 65.62 262 HIS A O 1
ATOM 2061 N N . SER A 1 263 ? 47.814 17.815 -52.353 1.00 69.00 263 SER A N 1
ATOM 2062 C CA . SER A 1 263 ? 47.005 18.250 -51.213 1.00 69.00 263 SER A CA 1
ATOM 2063 C C . SER A 1 263 ? 45.749 19.019 -51.643 1.00 69.00 263 SER A C 1
ATOM 2065 O O . SER A 1 263 ? 45.804 19.954 -52.450 1.00 69.00 263 SER A O 1
ATOM 2067 N N . PHE A 1 264 ? 44.597 18.647 -51.087 1.00 72.38 264 PHE A N 1
ATOM 2068 C CA . PHE A 1 264 ? 43.335 19.360 -51.296 1.00 72.38 264 PHE A CA 1
ATOM 2069 C C . PHE A 1 264 ? 42.457 19.325 -50.046 1.00 72.38 264 PHE A C 1
ATOM 2071 O O . PHE A 1 264 ? 42.553 18.430 -49.207 1.00 72.38 264 PHE A O 1
ATOM 2078 N N . CYS A 1 265 ? 41.566 20.303 -49.925 1.00 73.19 265 CYS A N 1
ATOM 2079 C CA . CYS A 1 265 ? 40.593 20.382 -48.849 1.00 73.19 265 CYS A CA 1
ATOM 2080 C C . CYS A 1 265 ? 39.193 20.102 -49.390 1.00 73.19 265 CYS A C 1
ATOM 2082 O O . CYS A 1 265 ? 38.755 20.679 -50.388 1.00 73.19 265 CYS A O 1
ATOM 2084 N N . LYS A 1 266 ? 38.484 19.206 -48.711 1.00 75.25 266 LYS A N 1
ATOM 2085 C CA . LYS A 1 266 ? 37.075 18.912 -48.929 1.00 75.25 266 LYS A CA 1
ATOM 2086 C C . LYS A 1 266 ? 36.255 19.608 -47.849 1.00 75.25 266 LYS A C 1
ATOM 2088 O O . LYS A 1 266 ? 36.381 19.322 -46.662 1.00 75.25 266 LYS A O 1
ATOM 2093 N N . LEU A 1 267 ? 35.375 20.496 -48.278 1.00 74.88 267 LEU A N 1
ATOM 2094 C CA . LEU A 1 267 ? 34.366 21.152 -47.461 1.00 74.88 267 LEU A CA 1
ATOM 2095 C C . LEU A 1 267 ? 33.051 20.383 -47.581 1.00 74.88 267 LEU A C 1
ATOM 2097 O O . LEU A 1 267 ? 32.571 20.182 -48.691 1.00 74.88 267 LEU A O 1
ATOM 2101 N N . SER A 1 268 ? 32.454 19.989 -46.459 1.00 71.56 268 SER A N 1
ATOM 2102 C CA . SER A 1 268 ? 31.112 19.386 -46.427 1.00 71.56 268 SER A CA 1
ATOM 2103 C C . SER A 1 268 ? 30.234 20.077 -45.381 1.00 71.56 268 SER A C 1
ATOM 2105 O O . SER A 1 268 ? 30.735 20.549 -44.353 1.00 71.56 268 SER A O 1
ATOM 2107 N N . LEU A 1 269 ? 28.932 20.152 -45.656 1.00 69.69 269 LEU A N 1
ATOM 2108 C CA . LEU A 1 269 ? 27.915 20.668 -44.739 1.00 69.69 269 LEU A CA 1
ATOM 2109 C C . LEU A 1 269 ? 27.263 19.501 -43.995 1.00 69.69 269 LEU A C 1
ATOM 2111 O O . LEU A 1 269 ? 26.823 18.543 -44.617 1.00 69.69 269 LEU A O 1
ATOM 2115 N N . LEU A 1 270 ? 27.168 19.590 -42.669 1.00 60.62 270 LEU A N 1
ATOM 2116 C CA . LEU A 1 270 ? 26.647 18.495 -41.835 1.00 60.62 270 LEU A CA 1
ATOM 2117 C C . LEU A 1 270 ? 25.134 18.247 -41.969 1.00 60.62 270 LEU A C 1
ATOM 2119 O O . LEU A 1 270 ? 24.658 17.204 -41.535 1.00 60.62 270 LEU A O 1
ATOM 2123 N N . PHE A 1 271 ? 24.387 19.191 -42.545 1.00 55.62 271 PHE A N 1
ATOM 2124 C CA . PHE A 1 271 ? 22.921 19.143 -42.651 1.00 55.62 271 PHE A CA 1
ATOM 2125 C C . PHE A 1 271 ? 22.414 18.867 -44.066 1.00 55.62 271 PHE A C 1
ATOM 2127 O O . PHE A 1 271 ? 21.209 18.916 -44.302 1.00 55.62 271 PHE A O 1
ATOM 2134 N N . ASP A 1 272 ? 23.315 18.599 -45.007 1.00 55.06 272 ASP A N 1
ATOM 2135 C CA . ASP A 1 272 ? 22.932 18.313 -46.380 1.00 55.06 272 ASP A CA 1
ATOM 2136 C C . ASP A 1 272 ? 22.602 16.822 -46.542 1.00 55.06 272 ASP A C 1
ATOM 2138 O O . ASP A 1 272 ? 23.472 15.964 -46.378 1.00 55.06 272 ASP A O 1
ATOM 2142 N N . GLN A 1 273 ? 21.336 16.511 -46.837 1.00 49.50 273 GLN A N 1
ATOM 2143 C CA . GLN A 1 273 ? 20.860 15.135 -47.038 1.00 49.50 273 GLN A CA 1
ATOM 2144 C C . GLN A 1 273 ? 21.470 14.493 -48.296 1.00 49.50 273 GLN A C 1
ATOM 2146 O O . GLN A 1 273 ? 21.584 13.269 -48.361 1.00 49.50 273 GLN A O 1
ATOM 2151 N N . ASP A 1 274 ? 21.942 15.315 -49.237 1.00 48.25 274 ASP A N 1
ATOM 2152 C CA . ASP A 1 274 ? 22.501 14.890 -50.521 1.00 48.25 274 ASP A CA 1
ATOM 2153 C C . ASP A 1 274 ? 24.039 14.814 -50.517 1.00 48.25 274 ASP A C 1
ATOM 2155 O O . ASP A 1 274 ? 24.661 14.496 -51.533 1.00 48.25 274 ASP A O 1
ATOM 2159 N N . ASN A 1 275 ? 24.680 15.039 -49.360 1.00 53.97 275 ASN A N 1
ATOM 2160 C CA . ASN A 1 275 ? 26.129 14.900 -49.185 1.00 53.97 275 ASN A CA 1
ATOM 2161 C C . ASN A 1 275 ? 26.956 15.801 -50.131 1.00 53.97 275 ASN A C 1
ATOM 2163 O O . ASN A 1 275 ? 28.083 15.435 -50.492 1.00 53.97 275 ASN A O 1
ATOM 2167 N N . HIS A 1 276 ? 26.445 16.972 -50.541 1.00 58.84 276 HIS A N 1
ATOM 2168 C CA . HIS A 1 276 ? 27.214 17.854 -51.414 1.00 58.84 276 HIS A CA 1
ATOM 2169 C C . HIS A 1 276 ? 28.485 18.321 -50.704 1.00 58.84 276 HIS A C 1
ATOM 2171 O O . HIS A 1 276 ? 28.489 18.802 -49.565 1.00 58.84 276 HIS A O 1
ATOM 2177 N N . TYR A 1 277 ? 29.598 18.182 -51.416 1.00 64.69 277 TYR A N 1
ATOM 2178 C CA . TYR A 1 277 ? 30.903 18.600 -50.949 1.00 64.69 277 TYR A CA 1
ATOM 2179 C C . TYR A 1 277 ? 31.581 19.477 -51.990 1.00 64.69 277 TYR A C 1
ATOM 2181 O O . TYR A 1 277 ? 31.421 19.297 -53.195 1.00 64.69 277 TYR A O 1
ATOM 2189 N N . PHE A 1 278 ? 32.381 20.418 -51.510 1.00 68.00 278 PHE A N 1
ATOM 2190 C CA . PHE A 1 278 ? 33.183 21.290 -52.351 1.00 68.00 278 PHE A CA 1
ATOM 2191 C C . PHE A 1 278 ? 34.653 20.948 -52.150 1.00 68.00 278 PHE A C 1
ATOM 2193 O O . PHE A 1 278 ? 35.144 20.956 -51.024 1.00 68.00 278 PHE A O 1
ATOM 2200 N N . THR A 1 279 ? 35.361 20.651 -53.232 1.00 69.25 279 THR A N 1
ATOM 2201 C CA . THR A 1 279 ? 36.811 20.442 -53.208 1.00 69.25 279 THR A CA 1
ATOM 2202 C C . THR A 1 279 ? 37.534 21.710 -53.637 1.00 69.25 279 THR A C 1
ATOM 2204 O O . THR A 1 279 ? 37.092 22.419 -54.544 1.00 69.25 279 THR A O 1
ATOM 2207 N N . THR A 1 280 ? 38.650 22.007 -52.982 1.00 74.00 280 THR A N 1
ATOM 2208 C CA . THR A 1 280 ? 39.576 23.046 -53.434 1.00 74.00 280 THR A CA 1
ATOM 2209 C C . THR A 1 280 ? 40.371 22.600 -54.662 1.00 74.00 280 THR A C 1
ATOM 2211 O O . THR A 1 280 ? 40.352 21.426 -55.032 1.00 74.00 280 THR A O 1
ATOM 2214 N N . SER A 1 281 ? 41.114 23.529 -55.271 1.00 69.69 281 SER A N 1
ATOM 2215 C CA . SER A 1 281 ? 42.202 23.178 -56.186 1.00 69.69 281 SER A CA 1
ATOM 2216 C C . SER A 1 281 ? 43.222 22.272 -55.489 1.00 69.69 281 SER A C 1
ATOM 2218 O O . SER A 1 281 ? 43.400 22.340 -54.271 1.00 69.69 281 SER A O 1
ATOM 2220 N N . THR A 1 282 ? 43.875 21.406 -56.256 1.00 68.56 282 THR A N 1
ATOM 2221 C CA . THR A 1 282 ? 44.971 20.565 -55.774 1.00 68.56 282 THR A CA 1
ATOM 2222 C C . THR A 1 282 ? 46.268 21.365 -55.784 1.00 68.56 282 THR A C 1
ATOM 2224 O O . THR A 1 282 ? 46.591 21.995 -56.789 1.00 68.56 282 THR A O 1
ATOM 2227 N N . ALA A 1 283 ? 47.001 21.345 -54.674 1.00 68.12 283 ALA A N 1
ATOM 2228 C CA . ALA A 1 283 ? 48.332 21.932 -54.567 1.00 68.12 283 ALA A CA 1
ATOM 2229 C C . ALA A 1 283 ? 49.381 20.815 -54.507 1.00 68.12 283 ALA A C 1
ATOM 2231 O O . ALA A 1 283 ? 49.206 19.829 -53.785 1.00 68.12 283 ALA A O 1
ATOM 2232 N N . GLU A 1 284 ? 50.451 20.967 -55.278 1.00 69.38 284 GLU A N 1
ATOM 2233 C CA . GLU A 1 284 ? 51.511 19.969 -55.427 1.00 69.38 284 GLU A CA 1
ATOM 2234 C C . GLU A 1 284 ? 52.740 20.370 -54.605 1.00 69.38 284 GLU A C 1
ATOM 2236 O O . GLU A 1 284 ? 53.144 21.529 -54.622 1.00 69.38 284 GLU A O 1
ATOM 2241 N N . ASP A 1 285 ? 53.296 19.406 -53.870 1.00 64.56 285 ASP A N 1
ATOM 2242 C CA . ASP A 1 285 ? 54.603 19.447 -53.202 1.00 64.56 285 ASP A CA 1
ATOM 2243 C C . ASP A 1 285 ? 54.863 20.664 -52.297 1.00 64.56 285 ASP A C 1
ATOM 2245 O O . ASP A 1 285 ? 55.966 21.206 -52.230 1.00 64.56 285 ASP A O 1
ATOM 2249 N N . THR A 1 286 ? 53.845 21.077 -51.532 1.00 73.56 286 THR A N 1
ATOM 2250 C CA . THR A 1 286 ? 53.966 22.170 -50.550 1.00 73.56 286 THR A CA 1
ATOM 2251 C C . THR A 1 286 ? 53.453 21.773 -49.169 1.00 73.56 286 THR A C 1
ATOM 2253 O O . THR A 1 286 ? 52.368 21.210 -49.042 1.00 73.56 286 THR A O 1
ATOM 2256 N N . THR A 1 287 ? 54.191 22.146 -48.120 1.00 69.50 287 THR A N 1
ATOM 2257 C CA . THR A 1 287 ? 53.787 21.996 -46.706 1.00 69.50 287 THR A CA 1
ATOM 2258 C C . THR A 1 287 ? 52.731 23.015 -46.269 1.00 69.50 287 THR A C 1
ATOM 2260 O O . THR A 1 287 ? 52.013 22.782 -45.296 1.00 69.50 287 THR A O 1
ATOM 2263 N N . SER A 1 288 ? 52.606 24.120 -47.012 1.00 76.75 288 SER A N 1
ATOM 2264 C CA . SER A 1 288 ? 51.650 25.199 -46.745 1.00 76.75 288 SER A CA 1
ATOM 2265 C C . SER A 1 288 ? 50.840 25.565 -47.998 1.00 76.75 288 SER A C 1
ATOM 2267 O O . SER A 1 288 ? 51.064 26.625 -48.597 1.00 76.75 288 SER A O 1
ATOM 2269 N N . PRO A 1 289 ? 49.925 24.688 -48.450 1.00 78.12 289 PRO A N 1
ATOM 2270 C CA . PRO A 1 289 ? 49.150 24.901 -49.664 1.00 78.12 289 PRO A CA 1
ATOM 2271 C C . PRO A 1 289 ? 48.164 26.060 -49.499 1.00 78.12 289 PRO A C 1
ATOM 2273 O O . PRO A 1 289 ? 47.456 26.165 -48.495 1.00 78.12 289 PRO A O 1
ATOM 2276 N N . ARG A 1 290 ? 48.079 26.919 -50.520 1.00 79.44 290 ARG A N 1
ATOM 2277 C CA . ARG A 1 290 ? 47.112 28.025 -50.590 1.00 79.44 290 ARG A CA 1
ATOM 2278 C C . ARG A 1 290 ? 46.083 27.753 -51.674 1.00 79.44 290 ARG A C 1
ATOM 2280 O O . ARG A 1 290 ? 46.383 27.827 -52.860 1.00 79.44 290 ARG A O 1
ATOM 2287 N N . TRP A 1 291 ? 44.859 27.474 -51.253 1.00 80.81 291 TRP A N 1
ATOM 2288 C CA . TRP A 1 291 ? 43.763 27.104 -52.143 1.00 80.81 291 TRP A CA 1
ATOM 2289 C C . TRP A 1 291 ? 42.842 28.274 -52.488 1.00 80.81 291 TRP A C 1
ATOM 2291 O O . TRP A 1 291 ? 42.277 28.307 -53.577 1.00 80.81 291 TRP A O 1
ATOM 2301 N N . ASN A 1 292 ? 42.686 29.232 -51.566 1.00 80.62 292 ASN A N 1
ATOM 2302 C CA . ASN A 1 292 ? 41.853 30.431 -51.719 1.00 80.62 292 ASN A CA 1
ATOM 2303 C C . ASN A 1 292 ? 40.430 30.175 -52.263 1.00 80.62 292 ASN A C 1
ATOM 2305 O O . ASN A 1 292 ? 39.880 30.996 -52.999 1.00 80.62 292 ASN A O 1
ATOM 2309 N N . LEU A 1 293 ? 39.803 29.057 -51.886 1.00 80.81 293 LEU A N 1
ATOM 2310 C CA . LEU A 1 293 ? 38.438 28.738 -52.303 1.00 80.81 293 LEU A CA 1
ATOM 2311 C C . LEU A 1 293 ? 37.452 29.660 -51.586 1.00 80.81 293 LEU A C 1
ATOM 2313 O O . LEU A 1 293 ? 37.375 29.635 -50.361 1.00 80.81 293 LEU A O 1
ATOM 2317 N N . VAL A 1 294 ? 36.664 30.428 -52.337 1.00 80.81 294 VAL A N 1
ATOM 2318 C CA . VAL A 1 294 ? 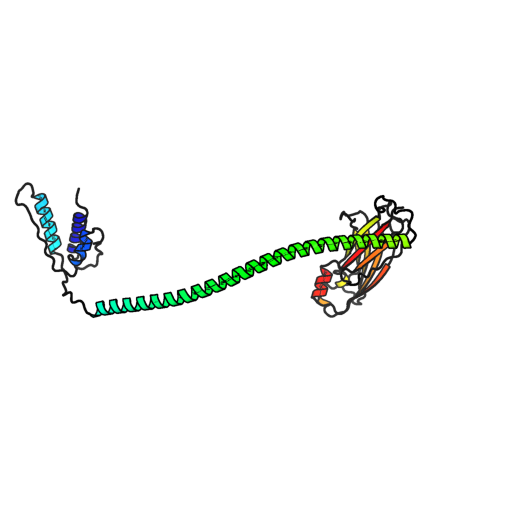35.587 31.271 -51.799 1.00 80.81 294 VAL A CA 1
ATOM 2319 C C . VAL A 1 294 ? 34.239 30.680 -52.195 1.00 80.81 294 VAL A C 1
ATOM 2321 O O . VAL A 1 294 ? 33.984 30.437 -53.375 1.00 80.81 294 VAL A O 1
ATOM 2324 N N . LYS A 1 295 ? 33.358 30.464 -51.216 1.00 81.75 295 LYS A N 1
ATOM 2325 C CA . LYS A 1 295 ? 31.971 30.047 -51.446 1.00 81.75 295 LYS A CA 1
ATOM 2326 C C . LYS A 1 295 ? 30.992 30.945 -50.708 1.00 81.75 295 LYS A C 1
ATOM 2328 O O . LYS A 1 295 ? 31.219 31.309 -49.557 1.00 81.75 295 LYS A O 1
ATOM 2333 N N . GLN A 1 296 ? 29.919 31.310 -51.403 1.00 81.44 296 GLN A N 1
ATOM 2334 C CA . GLN A 1 296 ? 28.816 32.093 -50.862 1.00 81.44 296 GLN A CA 1
ATOM 2335 C C . GLN A 1 296 ? 27.738 31.154 -50.333 1.00 81.44 296 GLN A C 1
ATOM 2337 O O . GLN A 1 296 ? 27.355 30.212 -51.022 1.00 81.44 296 GLN A O 1
ATOM 2342 N N . PHE A 1 297 ? 27.227 31.455 -49.145 1.00 79.44 297 PHE A N 1
ATOM 2343 C CA . PHE A 1 297 ? 26.081 30.785 -48.551 1.00 79.44 297 PHE A CA 1
ATOM 2344 C C . PHE A 1 297 ? 24.999 31.807 -48.212 1.00 79.44 297 PHE A C 1
ATOM 2346 O O . PHE A 1 297 ? 25.289 32.925 -47.775 1.00 79.44 297 PHE A O 1
ATOM 2353 N N . GLU A 1 298 ? 23.749 31.408 -48.416 1.00 75.12 298 GLU A N 1
ATOM 2354 C CA . GLU A 1 298 ? 22.564 32.194 -48.098 1.00 75.12 298 GLU A CA 1
ATOM 2355 C C . GLU A 1 298 ? 21.657 31.378 -47.180 1.00 75.12 298 GLU A C 1
ATOM 2357 O O . GLU A 1 298 ? 21.307 30.242 -47.490 1.00 75.12 298 GLU A O 1
ATOM 2362 N N . LEU A 1 299 ? 21.322 31.952 -46.025 1.00 75.44 299 LEU A N 1
ATOM 2363 C CA . LEU A 1 299 ? 20.415 31.368 -45.045 1.00 75.44 299 LEU A CA 1
ATOM 2364 C C . LEU A 1 299 ? 19.121 32.190 -45.039 1.00 75.44 299 LEU A C 1
ATOM 2366 O O . LEU A 1 299 ? 19.128 33.301 -44.495 1.00 75.44 299 LEU A O 1
ATOM 2370 N N . PRO A 1 300 ? 18.037 31.690 -45.657 1.00 71.19 300 PRO A N 1
ATOM 2371 C CA . PRO A 1 300 ? 16.752 32.375 -45.666 1.00 71.19 300 PRO A CA 1
ATOM 2372 C C . PRO A 1 300 ? 16.010 32.187 -44.333 1.00 71.19 300 PRO A C 1
ATOM 2374 O O . PRO A 1 300 ? 16.042 31.104 -43.757 1.00 71.19 300 PRO A O 1
ATOM 2377 N N . HIS A 1 301 ? 15.323 33.237 -43.870 1.00 67.06 301 HIS A N 1
ATOM 2378 C CA . HIS A 1 301 ? 14.364 33.211 -42.750 1.00 67.06 301 HIS A CA 1
ATOM 2379 C C . HIS A 1 301 ? 14.845 32.498 -41.473 1.00 67.06 301 HIS A C 1
ATOM 2381 O O . HIS A 1 301 ? 14.384 31.413 -41.118 1.00 67.06 301 HIS A O 1
ATOM 2387 N N . LEU A 1 302 ? 15.749 33.138 -40.731 1.00 73.50 302 LEU A N 1
ATOM 2388 C CA . LEU A 1 302 ? 16.278 32.572 -39.489 1.00 73.50 302 LEU A CA 1
ATOM 2389 C C . LEU A 1 302 ? 15.225 32.533 -38.370 1.00 73.50 302 LEU A C 1
ATOM 2391 O O . LEU A 1 302 ? 14.743 33.575 -37.925 1.00 73.50 302 LEU A O 1
ATOM 2395 N N . SER A 1 303 ? 14.904 31.336 -37.874 1.00 76.62 303 SER A N 1
ATOM 2396 C CA . SER A 1 303 ? 14.103 31.153 -36.659 1.00 76.62 303 SER A CA 1
ATOM 2397 C C . SER A 1 303 ? 14.982 31.204 -35.394 1.00 76.62 303 SER A C 1
ATOM 2399 O O . SER A 1 303 ? 16.190 30.943 -35.469 1.00 76.62 303 SER A O 1
ATOM 2401 N N . PRO A 1 304 ? 14.411 31.496 -34.208 1.00 74.06 304 PRO A N 1
ATOM 2402 C CA . PRO A 1 304 ? 15.161 31.509 -32.946 1.00 74.06 304 PRO A CA 1
ATOM 2403 C C . PRO A 1 304 ? 15.868 30.175 -32.647 1.00 74.06 304 PRO A C 1
ATOM 2405 O O . PRO A 1 304 ? 16.995 30.151 -32.147 1.00 74.06 304 PRO A O 1
ATOM 2408 N N . GLU A 1 305 ? 15.233 29.059 -33.008 1.00 74.69 305 GLU A N 1
ATOM 2409 C CA . GLU A 1 305 ? 15.778 27.708 -32.844 1.00 74.69 305 GLU A CA 1
ATOM 2410 C C . GLU A 1 305 ? 16.989 27.470 -33.750 1.00 74.69 305 GLU A C 1
ATOM 2412 O O . GLU A 1 305 ? 18.013 26.956 -33.299 1.00 74.69 305 GLU A O 1
ATOM 2417 N N . VAL A 1 306 ? 16.917 27.924 -35.005 1.00 73.62 306 VAL A N 1
ATOM 2418 C CA . VAL A 1 306 ? 18.008 27.808 -35.982 1.00 73.62 306 VAL A CA 1
ATOM 2419 C C . VAL A 1 306 ? 19.212 28.659 -35.564 1.00 73.62 306 VAL A C 1
ATOM 2421 O O . VAL A 1 306 ? 20.351 28.196 -35.634 1.00 73.62 306 VAL A O 1
ATOM 2424 N N . ILE A 1 307 ? 18.983 29.869 -35.044 1.00 72.56 307 ILE A N 1
ATOM 2425 C CA . ILE A 1 307 ? 20.045 30.751 -34.527 1.00 72.56 307 ILE A CA 1
ATOM 2426 C C . ILE A 1 307 ? 20.757 30.112 -33.323 1.00 72.56 307 ILE A C 1
ATOM 2428 O O . ILE A 1 307 ? 21.994 30.120 -33.253 1.00 72.56 307 ILE A O 1
ATOM 2432 N N . SER A 1 308 ? 19.998 29.528 -32.391 1.00 73.38 308 SER A N 1
ATOM 2433 C CA . SER A 1 308 ? 20.545 28.807 -31.234 1.00 73.38 308 SER A CA 1
ATOM 2434 C C . SER A 1 308 ? 21.345 27.572 -31.666 1.00 73.38 308 SER A C 1
ATOM 2436 O O . SER A 1 308 ? 22.474 27.344 -31.210 1.00 73.38 308 SER A O 1
ATOM 2438 N N . HIS A 1 309 ? 20.807 26.818 -32.626 1.00 72.62 309 HIS A N 1
ATOM 2439 C CA . HIS A 1 309 ? 21.441 25.626 -33.165 1.00 72.62 309 HIS A CA 1
ATOM 2440 C C . HIS A 1 309 ? 22.769 25.947 -33.867 1.00 72.62 309 HIS A C 1
ATOM 2442 O O . HIS A 1 309 ? 23.793 25.353 -33.527 1.00 72.62 309 HIS A O 1
ATOM 2448 N N . PHE A 1 310 ? 22.797 26.947 -34.753 1.00 72.62 310 PHE A N 1
ATOM 2449 C CA . PHE A 1 310 ? 23.996 27.378 -35.486 1.00 72.62 310 PHE A CA 1
ATOM 2450 C C . PHE A 1 310 ? 25.060 28.060 -34.618 1.00 72.62 310 PHE A C 1
ATOM 2452 O O . PHE A 1 310 ? 26.243 28.100 -34.980 1.00 72.62 310 PHE A O 1
ATOM 2459 N N . SER A 1 311 ? 24.657 28.578 -33.457 1.00 68.12 311 SER A N 1
ATOM 2460 C CA . SER A 1 311 ? 25.577 29.133 -32.462 1.00 68.12 311 SER A CA 1
ATOM 2461 C C . SER A 1 311 ? 26.279 28.054 -31.636 1.00 68.12 311 SER A C 1
ATOM 2463 O O . SER A 1 311 ? 27.413 28.261 -31.194 1.00 68.12 311 SER A O 1
ATOM 2465 N N . THR A 1 312 ? 25.613 26.917 -31.431 1.00 68.69 312 THR A N 1
ATOM 2466 C CA . THR A 1 312 ? 26.041 25.868 -30.494 1.00 68.69 312 THR A CA 1
ATOM 2467 C C . THR A 1 312 ? 26.707 24.693 -31.209 1.00 68.69 312 THR A C 1
ATOM 2469 O O . THR A 1 312 ? 27.701 24.155 -30.723 1.00 68.69 312 THR A O 1
ATOM 2472 N N . HIS A 1 313 ? 26.211 24.327 -32.391 1.00 72.06 313 HIS A N 1
ATOM 2473 C CA . HIS A 1 313 ? 26.671 23.163 -33.142 1.00 72.06 313 HIS A CA 1
ATOM 2474 C C . HIS A 1 313 ? 27.698 23.548 -34.208 1.00 72.06 313 HIS A C 1
ATOM 2476 O O . HIS A 1 313 ? 27.696 24.651 -34.763 1.00 72.06 313 HIS A O 1
ATOM 2482 N N . ARG A 1 314 ? 28.619 22.622 -34.486 1.00 70.62 314 ARG A N 1
ATOM 2483 C CA . ARG A 1 314 ? 29.580 22.757 -35.583 1.00 70.62 314 ARG A CA 1
ATOM 2484 C C . ARG A 1 314 ? 28.860 22.398 -36.881 1.00 70.62 314 ARG A C 1
ATOM 2486 O O . ARG A 1 314 ? 28.169 21.389 -36.914 1.00 70.62 314 ARG A O 1
ATOM 2493 N N . LEU A 1 315 ? 28.994 23.228 -37.911 1.00 69.25 315 LEU A N 1
ATOM 2494 C CA . LEU A 1 315 ? 28.164 23.157 -39.124 1.00 69.25 315 LEU A CA 1
ATOM 2495 C C . LEU A 1 315 ? 28.939 22.700 -40.352 1.00 69.25 315 LEU A C 1
ATOM 2497 O O . LEU A 1 315 ? 28.445 21.913 -41.157 1.00 69.25 315 LEU A O 1
ATOM 2501 N N . PHE A 1 316 ? 30.161 23.200 -40.476 1.00 73.25 316 PHE A N 1
ATOM 2502 C CA . PHE A 1 316 ? 31.054 22.861 -41.570 1.00 73.25 316 PHE A CA 1
ATOM 2503 C C . PHE A 1 316 ? 32.082 21.867 -41.083 1.00 73.25 316 PHE A C 1
ATOM 2505 O O . PHE A 1 316 ? 32.699 22.105 -40.046 1.00 73.25 316 PHE A O 1
ATOM 2512 N N . THR A 1 317 ? 32.294 20.806 -41.850 1.00 72.88 317 THR A N 1
ATOM 2513 C CA . THR A 1 317 ? 33.433 19.907 -41.685 1.00 72.88 317 THR A CA 1
ATOM 2514 C C . THR A 1 317 ? 34.412 20.131 -42.821 1.00 72.88 317 THR A C 1
ATOM 2516 O O . THR A 1 317 ? 34.038 20.072 -43.994 1.00 72.88 317 THR A O 1
ATOM 2519 N N . PHE A 1 318 ? 35.663 20.365 -42.457 1.00 74.81 318 PHE A N 1
ATOM 2520 C CA . PHE A 1 318 ? 36.786 20.466 -43.370 1.00 74.81 318 PHE A CA 1
ATOM 2521 C C . PHE A 1 318 ? 37.605 19.192 -43.230 1.00 74.81 318 PHE A C 1
ATOM 2523 O O . PHE A 1 318 ? 38.027 18.854 -42.123 1.00 74.81 318 PHE A O 1
ATOM 2530 N N . GLU A 1 319 ? 37.802 18.492 -44.338 1.00 71.50 319 GLU A N 1
ATOM 2531 C CA . GLU A 1 319 ? 38.686 17.339 -44.431 1.00 71.50 319 GLU A CA 1
ATOM 2532 C C . GLU A 1 319 ? 39.854 17.715 -45.343 1.00 71.50 319 GLU A C 1
ATOM 2534 O O . GLU A 1 319 ? 39.675 17.910 -46.544 1.00 71.50 319 GLU A O 1
ATOM 2539 N N . VAL A 1 320 ? 41.043 17.863 -44.767 1.00 72.38 320 VAL A N 1
ATOM 2540 C CA . VAL A 1 320 ? 42.272 18.112 -45.524 1.00 72.38 320 VAL A CA 1
ATOM 2541 C C . VAL A 1 320 ? 42.908 16.776 -45.849 1.00 72.38 320 VAL A C 1
ATOM 2543 O O . VAL A 1 320 ? 43.142 15.984 -44.937 1.00 72.38 320 VAL A O 1
ATOM 2546 N N . PHE A 1 321 ? 43.182 16.554 -47.129 1.00 68.38 321 PHE A N 1
ATOM 2547 C CA . PHE A 1 321 ? 43.855 15.372 -47.638 1.00 68.38 321 PHE A CA 1
ATOM 2548 C C . PHE A 1 321 ? 45.249 15.748 -48.129 1.00 68.38 321 PHE A C 1
ATOM 2550 O O . PHE A 1 321 ? 45.411 16.744 -48.836 1.00 68.38 321 PHE A O 1
ATOM 2557 N N . GLY A 1 322 ? 46.236 14.939 -47.759 1.00 67.50 322 GLY A N 1
ATOM 2558 C CA . GLY A 1 322 ? 47.589 14.971 -48.304 1.00 67.50 322 GLY A CA 1
ATOM 2559 C C . GLY A 1 322 ? 48.058 13.549 -48.583 1.00 67.50 322 GLY A C 1
ATOM 2560 O O . GLY A 1 322 ? 47.822 12.658 -47.761 1.00 67.50 322 GLY A O 1
ATOM 2561 N N . PHE A 1 323 ? 48.679 13.326 -49.739 1.00 63.09 323 PHE A N 1
ATOM 2562 C CA . PHE A 1 323 ? 49.162 12.009 -50.149 1.00 63.09 323 PHE A CA 1
ATOM 2563 C C . PHE A 1 323 ? 50.677 11.933 -50.022 1.00 63.09 323 PHE A C 1
ATOM 2565 O O . PHE A 1 323 ? 51.378 12.941 -50.158 1.00 63.09 323 PHE A O 1
ATOM 2572 N N . SER A 1 324 ? 51.165 10.728 -49.731 1.00 56.59 324 SER A N 1
ATOM 2573 C CA . SER A 1 324 ? 52.599 10.475 -49.676 1.00 56.59 324 SER A CA 1
ATOM 2574 C C . SER A 1 324 ? 53.234 10.497 -51.062 1.00 56.59 324 SER A C 1
ATOM 2576 O O . SER A 1 324 ? 52.555 10.239 -52.058 1.00 56.59 324 SER A O 1
ATOM 2578 N N . THR A 1 325 ? 54.510 10.884 -51.111 1.00 51.62 325 THR A N 1
ATOM 2579 C CA . THR A 1 325 ? 55.321 10.956 -52.336 1.00 51.62 325 THR A CA 1
ATOM 2580 C C . THR A 1 325 ? 55.476 9.618 -53.021 1.00 51.62 325 THR A C 1
ATOM 2582 O O . THR A 1 325 ? 55.753 8.635 -52.299 1.00 51.62 325 THR A O 1
#

Radius of gyration: 52.67 Å; chains: 1; bounding box: 92×63×138 Å